Protein AF-A0A7W2IN19-F1 (afdb_monomer)

Mean predicted aligned error: 13.25 Å

Sequence (301 aa):
MKHAFALTSLALALSACTSAPKLTLQEQEAQRVSTLKVYADNRVGMKTVRDWLWTWEPNTILAIEVNSRAYNVKDVESINREQKELIVVSLANGEQLKTHPGRFHWLSCDTSKVCSSSGDILTSNYKVSFHGSPRAIEKVKLQNPDTIKLGNSNITDNPRTAIVDGSIPVFYNVGDRVDVLKDAELTKLNERITTVLKDWDAKAPERAARQEREFAEFKAAAQRQLDHLRNASTGTQAYCERALQENLPSGVSLDCPNYGRFSIDDFKNAGWNVAAINTTPIVDGIGRPFTMYRVSFQKVR

Solvent-accessible surface area (backbone atoms only — not comparable to full-atom values): 16824 Å² total; per-residue (Å²): 135,92,81,90,83,79,90,78,85,84,92,81,88,86,85,74,88,66,76,75,77,80,70,50,73,67,54,35,49,52,42,22,52,70,53,41,64,78,57,93,62,34,51,41,29,34,37,40,84,60,36,37,36,31,42,78,49,46,64,41,34,52,27,36,32,53,82,58,34,27,36,32,45,83,53,34,38,33,41,36,44,52,92,84,61,34,35,39,36,35,30,66,89,72,51,74,48,78,43,45,63,96,47,49,39,33,32,38,21,39,79,88,60,53,65,83,31,62,42,55,77,63,41,61,58,24,45,74,40,46,76,48,53,62,34,49,44,50,50,67,41,78,75,40,54,80,70,32,53,63,77,93,52,90,57,66,39,62,51,56,42,38,63,71,71,54,45,76,66,74,40,87,69,60,57,60,42,38,38,41,46,53,72,73,54,36,51,52,50,54,52,50,52,51,49,54,53,49,57,50,61,72,42,47,62,61,51,52,55,47,52,52,47,55,51,50,51,49,51,51,51,52,49,51,38,51,49,54,57,41,68,49,55,68,70,44,72,49,58,28,36,45,76,34,82,63,83,87,56,54,82,49,67,24,50,19,91,91,58,44,76,45,23,56,51,56,42,43,76,36,32,29,42,82,72,46,81,47,77,44,83,45,66,51,102,83,71,50,73,32,37,36,39,38,38,30,34,32,27,73,82

Foldseek 3Di:
DDDDDDDDDDPDDPDPPPDPPDDDPVRLLVQQQVAEDQDQALWWWKDFPWKIKIFDDRFKFWWKFAQSHIYGCLQWFKWFQPPVFKIWTQGPVRDIGIDGPVRMWIFIAGNSSHTPFIDDCLAQCVCVRHVLRMAMDTPVCLVPVQPDDQPPDPHSDQVCCRGPVPGGPHNPGGPRMMGIDDPVVVVVVVVSVVVSNVVVVVCPVVVVVVVVVVVVVVVVVLVVLLVVLLPDDAFDKWKWKDKAADDQDQQAWTQTPVRGTDGVVSNVVSQKDFPDWDWDWDADPVGHIIIMIMTMIGHHD

pLDDT: mean 81.86, std 15.53, range [34.12, 97.0]

Organism: NCBI:txid2758570

Structure (mmCIF, N/CA/C/O backbone):
data_AF-A0A7W2IN19-F1
#
_entry.id   AF-A0A7W2IN19-F1
#
loop_
_atom_site.group_PDB
_atom_site.id
_atom_site.type_symbol
_atom_site.label_atom_id
_atom_site.label_alt_id
_atom_site.label_comp_id
_atom_site.label_asym_id
_atom_site.label_entity_id
_atom_site.label_seq_id
_atom_site.pdbx_PDB_ins_code
_atom_site.Cartn_x
_atom_site.Cartn_y
_atom_site.Cartn_z
_atom_site.occupancy
_atom_site.B_iso_or_equiv
_atom_site.auth_seq_id
_atom_site.auth_comp_id
_atom_site.auth_asym_id
_atom_site.auth_atom_id
_atom_site.pdbx_PDB_model_num
ATOM 1 N N . MET A 1 1 ? -13.960 -12.660 89.046 1.00 37.03 1 MET A N 1
ATOM 2 C CA . MET A 1 1 ? -13.435 -13.993 88.667 1.00 37.03 1 MET A CA 1
ATOM 3 C C . MET A 1 1 ? -14.358 -14.509 87.567 1.00 37.03 1 MET A C 1
ATOM 5 O O . MET A 1 1 ? -15.534 -14.655 87.840 1.00 37.03 1 MET A O 1
ATOM 9 N N . LYS A 1 2 ? -14.029 -14.330 86.279 1.00 40.66 2 LYS A N 1
ATOM 10 C CA . LYS A 1 2 ? -13.230 -15.224 85.409 1.00 40.66 2 LYS A CA 1
ATOM 11 C C . LYS A 1 2 ? -13.717 -16.681 85.439 1.00 40.66 2 LYS A C 1
ATOM 13 O O . LYS A 1 2 ? -13.427 -17.334 86.424 1.00 40.66 2 LYS A O 1
ATOM 18 N N . HIS A 1 3 ? -14.379 -17.118 84.358 1.00 34.12 3 HIS A N 1
ATOM 19 C CA . HIS A 1 3 ? -14.220 -18.372 83.579 1.00 34.12 3 HIS A CA 1
ATOM 20 C C . HIS A 1 3 ? -15.151 -18.229 82.349 1.00 34.12 3 HIS A C 1
ATOM 22 O O . HIS A 1 3 ? -16.353 -18.086 82.514 1.00 34.12 3 HIS A O 1
ATOM 28 N N . ALA A 1 4 ? -14.664 -17.890 81.150 1.00 43.19 4 ALA A N 1
ATOM 29 C CA . ALA A 1 4 ? -14.007 -18.753 80.160 1.00 43.19 4 ALA A CA 1
ATOM 30 C C . ALA A 1 4 ? -14.884 -19.944 79.727 1.00 43.19 4 ALA A C 1
ATOM 32 O O . ALA A 1 4 ? -14.913 -20.954 80.418 1.00 43.19 4 ALA A O 1
ATOM 33 N N . PHE A 1 5 ? -15.531 -19.838 78.559 1.00 40.34 5 PHE A N 1
ATOM 34 C CA . PHE A 1 5 ? -15.960 -21.001 77.780 1.00 40.34 5 PHE A CA 1
ATOM 35 C C . PHE A 1 5 ? -15.690 -20.790 76.282 1.00 40.34 5 PHE A C 1
ATOM 37 O O . PHE A 1 5 ? -16.202 -19.869 75.654 1.00 40.34 5 PHE A O 1
ATOM 44 N N . ALA A 1 6 ? -14.777 -21.641 75.815 1.00 38.22 6 ALA A N 1
ATOM 45 C CA . ALA A 1 6 ? -14.472 -22.153 74.484 1.00 38.22 6 ALA A CA 1
ATOM 46 C C . ALA A 1 6 ? -15.008 -21.446 73.222 1.00 38.22 6 ALA A C 1
ATOM 48 O O . ALA A 1 6 ? -16.199 -21.449 72.923 1.00 38.22 6 ALA A O 1
ATOM 49 N N . LEU A 1 7 ? -14.045 -21.026 72.389 1.00 44.72 7 LEU A N 1
ATOM 50 C CA . LEU A 1 7 ? -14.140 -21.053 70.929 1.00 44.72 7 LEU A CA 1
ATOM 51 C C . LEU A 1 7 ? -14.523 -22.460 70.441 1.00 44.72 7 LEU A C 1
ATOM 53 O O . LEU A 1 7 ? -13.904 -23.448 70.842 1.00 44.72 7 LEU A O 1
ATOM 57 N N . THR A 1 8 ? -15.422 -22.545 69.462 1.00 45.69 8 THR A N 1
ATOM 58 C CA . THR A 1 8 ? -15.391 -23.631 68.471 1.00 45.69 8 THR A CA 1
ATOM 59 C C . THR A 1 8 ? -15.891 -23.116 67.122 1.00 45.69 8 THR A C 1
ATOM 61 O O . THR A 1 8 ? -17.077 -22.929 66.894 1.00 45.69 8 THR A O 1
ATOM 64 N N . SER A 1 9 ? -14.916 -22.811 66.268 1.00 47.00 9 SER A N 1
ATOM 65 C CA . SER A 1 9 ? -14.868 -23.096 64.833 1.00 47.00 9 SER A CA 1
ATOM 66 C C . SER A 1 9 ? -16.174 -23.062 64.027 1.00 47.00 9 SER A C 1
ATOM 68 O O . SER A 1 9 ? -16.885 -24.059 63.957 1.00 47.00 9 SER A O 1
ATOM 70 N N . LEU A 1 10 ? -16.361 -22.007 63.228 1.00 41.25 10 LEU A N 1
ATOM 71 C CA . LEU A 1 10 ? -16.924 -22.174 61.885 1.00 41.25 10 LEU A CA 1
ATOM 72 C C . LEU A 1 10 ? -15.970 -21.545 60.865 1.00 41.25 10 LEU A C 1
ATOM 74 O O . LEU A 1 10 ? -16.066 -20.381 60.484 1.00 41.25 10 LEU A O 1
ATOM 78 N N . ALA A 1 11 ? -14.985 -22.349 60.473 1.00 48.75 11 ALA A N 1
ATOM 79 C CA . ALA A 1 11 ? -14.168 -22.117 59.299 1.00 48.75 11 ALA A CA 1
ATOM 80 C C . ALA A 1 11 ? -15.021 -22.394 58.050 1.00 48.75 11 ALA A C 1
ATOM 82 O O . ALA A 1 11 ? -15.163 -23.538 57.635 1.00 48.75 11 ALA A O 1
ATOM 83 N N . LEU A 1 12 ? -15.603 -21.348 57.463 1.00 45.47 12 LEU A N 1
ATOM 84 C CA . LEU A 1 12 ? -16.201 -21.376 56.124 1.00 45.47 12 LEU A CA 1
ATOM 85 C C . LEU A 1 12 ? -16.007 -20.006 55.458 1.00 45.47 12 LEU A C 1
ATOM 87 O O . LEU A 1 12 ? -16.932 -19.216 55.320 1.00 45.47 12 LEU A O 1
ATOM 91 N N . ALA A 1 13 ? -14.768 -19.699 55.074 1.00 45.47 13 ALA A N 1
ATOM 92 C CA . ALA A 1 13 ? -14.477 -18.548 54.214 1.00 45.47 13 ALA A CA 1
ATOM 93 C C . ALA A 1 13 ? -13.260 -18.773 53.296 1.00 45.47 13 ALA A C 1
ATOM 95 O O . ALA A 1 13 ? -12.584 -17.825 52.914 1.00 45.47 13 ALA A O 1
ATOM 96 N N . LEU A 1 14 ? -12.954 -20.027 52.939 1.00 42.97 14 LEU A N 1
ATOM 97 C CA . LEU A 1 14 ? -11.908 -20.352 51.961 1.00 42.97 14 LEU A CA 1
ATOM 98 C C . LEU A 1 14 ? -12.383 -21.451 51.003 1.00 42.97 14 LEU A C 1
ATOM 100 O O . LEU A 1 14 ? -11.998 -22.608 51.124 1.00 42.97 14 LEU A O 1
ATOM 104 N N . SER A 1 15 ? -13.256 -21.100 50.060 1.00 43.56 15 SER A N 1
ATOM 105 C CA . SER A 1 15 ? -13.431 -21.837 48.793 1.00 43.56 15 SER A CA 1
ATOM 106 C C . SER A 1 15 ? -14.375 -21.085 47.853 1.00 43.56 15 SER A C 1
ATOM 108 O O . SER A 1 15 ? -15.478 -21.520 47.555 1.00 43.56 15 SER A O 1
ATOM 110 N N . ALA A 1 16 ? -13.930 -19.931 47.360 1.00 40.69 16 ALA A N 1
ATOM 111 C CA . ALA A 1 16 ? -14.532 -19.320 46.176 1.00 40.69 16 ALA A CA 1
ATOM 112 C C . ALA A 1 16 ? -13.479 -18.585 45.331 1.00 40.69 16 ALA A C 1
ATOM 114 O O . ALA A 1 16 ? -13.707 -17.490 44.835 1.00 40.69 16 ALA A O 1
ATOM 115 N N . CYS A 1 17 ? -12.331 -19.231 45.102 1.00 45.28 17 CYS A N 1
ATOM 116 C CA . CYS A 1 17 ? -11.614 -19.082 43.830 1.00 45.28 17 CYS A CA 1
ATOM 117 C C . CYS A 1 17 ? -12.299 -19.976 42.783 1.00 45.28 17 CYS A C 1
ATOM 119 O O . CYS A 1 17 ? -11.664 -20.811 42.146 1.00 45.28 17 CYS A O 1
ATOM 121 N N . THR A 1 18 ? -13.623 -19.886 42.659 1.00 43.38 18 THR A N 1
ATOM 122 C CA . THR A 1 18 ? -14.337 -20.497 41.543 1.00 43.38 18 THR A CA 1
ATOM 123 C C . THR A 1 18 ? -14.122 -19.577 40.359 1.00 43.38 18 THR A C 1
ATOM 125 O O . THR A 1 18 ? -14.654 -18.467 40.324 1.00 43.38 18 THR A O 1
ATOM 128 N N . SER A 1 19 ? -13.292 -20.022 39.420 1.00 51.31 19 SER A N 1
ATOM 129 C CA . SER A 1 19 ? -13.223 -19.493 38.063 1.00 51.31 19 SER A CA 1
ATOM 130 C C . SER A 1 19 ? -14.645 -19.182 37.602 1.00 51.31 19 SER A C 1
ATOM 132 O O . SER A 1 19 ? -15.485 -20.082 37.574 1.00 51.31 19 SER A O 1
ATOM 134 N N . ALA A 1 20 ? -14.929 -17.907 37.323 1.00 57.94 20 ALA A N 1
ATOM 135 C CA . ALA A 1 20 ? -16.251 -17.483 36.882 1.00 57.94 20 ALA A CA 1
ATOM 136 C C . ALA A 1 20 ? -16.741 -18.407 35.748 1.00 57.94 20 ALA A C 1
ATOM 138 O O . ALA A 1 20 ? -15.938 -18.748 34.868 1.00 57.94 20 ALA A O 1
ATOM 139 N N . PRO A 1 21 ? -18.011 -18.855 35.772 1.00 63.50 21 PRO A N 1
ATOM 140 C CA . PRO A 1 21 ? -18.534 -19.747 34.748 1.00 63.50 21 PRO A CA 1
ATOM 141 C C . PRO A 1 21 ? -18.330 -19.121 33.366 1.00 63.50 21 PRO A C 1
ATOM 143 O O . PRO A 1 21 ? -18.551 -17.925 33.166 1.00 63.50 21 PRO A O 1
ATOM 146 N N . LYS A 1 22 ? -17.850 -19.929 32.415 1.00 74.44 22 LYS A N 1
ATOM 147 C CA . LYS A 1 22 ? -17.649 -19.496 31.031 1.00 74.44 22 LYS A CA 1
ATOM 148 C C . LYS A 1 22 ? -19.014 -19.092 30.468 1.00 74.44 22 LYS A C 1
ATOM 150 O O . LYS A 1 22 ? -19.896 -19.940 30.382 1.00 74.44 22 LYS A O 1
ATOM 155 N N . LEU A 1 23 ? -19.163 -17.816 30.111 1.00 77.44 23 LEU A N 1
ATOM 156 C CA . LEU A 1 23 ? -20.394 -17.266 29.537 1.00 77.44 23 LEU A CA 1
ATOM 157 C C . LEU A 1 23 ? -20.861 -18.115 28.352 1.00 77.44 23 LEU A C 1
ATOM 159 O O . LEU A 1 23 ? -20.040 -18.551 27.535 1.00 77.44 23 LEU A O 1
ATOM 163 N N . THR A 1 24 ? -22.169 -18.320 28.243 1.00 85.25 24 THR A N 1
ATOM 164 C CA . THR A 1 24 ? -22.790 -18.925 27.060 1.00 85.25 24 THR A CA 1
ATOM 165 C C . THR A 1 24 ? -22.573 -18.041 25.828 1.00 85.25 24 THR A C 1
ATOM 167 O O . THR A 1 24 ? -22.300 -16.848 25.947 1.00 85.25 24 THR A O 1
ATOM 170 N N . LEU A 1 25 ? -22.711 -18.599 24.620 1.00 83.00 25 LEU A N 1
ATOM 171 C CA . LEU A 1 25 ? -22.576 -17.816 23.380 1.00 83.00 25 LEU A CA 1
ATOM 172 C C . LEU A 1 25 ? -23.565 -16.641 23.327 1.00 83.00 25 LEU A C 1
ATOM 174 O O . LEU A 1 25 ? -23.215 -15.562 22.863 1.00 83.00 25 LEU A O 1
ATOM 178 N N . GLN A 1 26 ? -24.777 -16.835 23.850 1.00 83.88 26 GLN A N 1
ATOM 179 C CA . GLN A 1 26 ? -25.801 -15.795 23.886 1.00 83.88 26 GLN A CA 1
ATOM 180 C C . GLN A 1 26 ? -25.453 -14.679 24.879 1.00 83.88 26 GLN A C 1
ATOM 182 O O . GLN A 1 26 ? -25.658 -13.508 24.575 1.00 83.88 26 GLN A O 1
ATOM 187 N N . GLU A 1 27 ? -24.885 -15.016 26.040 1.00 86.31 27 GLU A N 1
ATOM 188 C CA . GLU A 1 27 ? -24.411 -14.022 27.009 1.00 86.31 27 GLU A CA 1
ATOM 189 C C . GLU A 1 27 ? -23.171 -13.274 26.509 1.00 86.31 27 GLU A C 1
ATOM 191 O O . GLU A 1 27 ? -23.059 -12.073 26.741 1.00 86.31 27 GLU A O 1
ATOM 196 N N . GLN A 1 28 ? -22.262 -13.950 25.798 1.00 82.06 28 GLN A N 1
ATOM 197 C CA . GLN A 1 28 ? -21.114 -13.306 25.151 1.00 82.06 28 GLN A CA 1
ATOM 198 C C . GLN A 1 28 ? -21.577 -12.303 24.093 1.00 82.06 28 GLN A C 1
ATOM 200 O O . GLN A 1 28 ? -21.103 -11.171 24.078 1.00 82.06 28 GLN A O 1
ATOM 205 N N . GLU A 1 29 ? -22.544 -12.682 23.254 1.00 82.88 29 GLU A N 1
ATOM 206 C CA . GLU A 1 29 ? -23.099 -11.785 22.240 1.00 82.88 29 GLU A CA 1
ATOM 207 C C . GLU A 1 29 ? -23.861 -10.613 22.874 1.00 82.88 29 GLU A C 1
ATOM 209 O O . GLU A 1 29 ? -23.649 -9.458 22.508 1.00 82.88 29 GLU A O 1
ATOM 214 N N . ALA A 1 30 ? -24.683 -10.869 23.896 1.00 85.19 30 ALA A N 1
ATOM 215 C CA . ALA A 1 30 ? -25.362 -9.809 24.638 1.00 85.19 30 ALA A CA 1
ATOM 216 C C . ALA A 1 30 ? -24.357 -8.841 25.287 1.00 85.19 30 ALA A C 1
ATOM 218 O O . ALA A 1 30 ? -24.530 -7.621 25.224 1.00 85.19 30 ALA A O 1
ATOM 219 N N . GLN A 1 31 ? -23.273 -9.369 25.862 1.00 85.94 31 GLN A N 1
ATOM 220 C CA . GLN A 1 31 ? -22.205 -8.562 26.440 1.00 85.94 31 GLN A CA 1
ATOM 221 C C . GLN A 1 31 ? -21.493 -7.726 25.372 1.00 85.94 31 GLN A C 1
ATOM 223 O O . GLN A 1 31 ? -21.321 -6.523 25.570 1.00 85.94 31 GLN A O 1
ATOM 228 N N . ARG A 1 32 ? -21.161 -8.318 24.223 1.00 85.12 32 ARG A N 1
ATOM 229 C CA . ARG A 1 32 ? -20.560 -7.637 23.071 1.00 85.12 32 ARG A CA 1
ATOM 230 C C . ARG A 1 32 ? -21.406 -6.455 22.597 1.00 85.12 32 ARG A C 1
ATOM 232 O O . ARG A 1 32 ? -20.910 -5.331 22.507 1.00 85.12 32 ARG A O 1
ATOM 239 N N . VAL A 1 33 ? -22.694 -6.692 22.354 1.00 86.56 33 VAL A N 1
ATOM 240 C CA . VAL A 1 33 ? -23.649 -5.669 21.904 1.00 86.56 33 VAL A CA 1
ATOM 241 C C . VAL A 1 33 ? -23.814 -4.567 22.957 1.00 86.56 33 VAL A C 1
ATOM 243 O O . VAL A 1 33 ? -23.948 -3.388 22.613 1.00 86.56 33 VAL A O 1
ATOM 246 N N . SER A 1 34 ? -23.772 -4.916 24.246 1.00 89.50 34 SER A N 1
ATOM 247 C CA . SER A 1 34 ? -23.943 -3.948 25.336 1.00 89.50 34 SER A CA 1
ATOM 248 C C . SER A 1 34 ? -22.785 -2.950 25.456 1.00 89.50 34 SER A C 1
ATOM 250 O O . SER A 1 34 ? -23.022 -1.783 25.763 1.00 89.50 34 SER A O 1
ATOM 252 N N . THR A 1 35 ? -21.547 -3.373 25.176 1.00 91.38 35 THR A N 1
ATOM 253 C CA . THR A 1 35 ? -20.348 -2.537 25.352 1.00 91.38 35 THR A CA 1
ATOM 254 C C . THR A 1 35 ? -19.974 -1.749 24.100 1.00 91.38 35 THR A C 1
ATOM 256 O O . THR A 1 35 ? -19.349 -0.693 24.205 1.00 91.38 35 THR A O 1
ATOM 259 N N . LEU A 1 36 ? -20.373 -2.224 22.916 1.00 96.12 36 LEU A N 1
ATOM 260 C CA . LEU A 1 36 ? -20.050 -1.563 21.658 1.00 96.12 36 LEU A CA 1
ATOM 261 C C . LEU A 1 36 ? -20.839 -0.256 21.506 1.00 96.12 36 LEU A C 1
ATOM 263 O O . LEU A 1 36 ? -22.064 -0.263 21.354 1.00 96.12 36 LEU A O 1
ATOM 267 N N . LYS A 1 37 ? -20.138 0.880 21.528 1.00 96.50 37 LYS A N 1
ATOM 268 C CA . LYS A 1 37 ? -20.723 2.198 21.256 1.00 96.50 37 LYS A CA 1
ATOM 269 C C . LYS A 1 37 ? -20.787 2.475 19.756 1.00 96.50 37 LYS A C 1
ATOM 271 O O . LYS A 1 37 ? -19.887 2.104 19.003 1.00 96.50 37 LYS A O 1
ATOM 276 N N . VAL A 1 38 ? -21.841 3.173 19.345 1.00 96.25 38 VAL A N 1
ATOM 277 C CA . VAL A 1 38 ? -22.047 3.636 17.968 1.00 96.25 38 VAL A CA 1
ATOM 278 C C . VAL A 1 38 ? -21.958 5.155 17.969 1.00 96.25 38 VAL A C 1
ATOM 280 O O . VAL A 1 38 ? -22.653 5.809 18.746 1.00 96.25 38 VAL A O 1
ATOM 283 N N . TYR A 1 39 ? -21.109 5.709 17.110 1.00 95.25 39 TYR A N 1
ATOM 284 C CA . TYR A 1 39 ? -20.981 7.152 16.928 1.00 95.25 39 TYR A CA 1
ATOM 285 C C . TYR A 1 39 ? -21.665 7.596 15.636 1.00 95.25 39 TYR A C 1
ATOM 287 O O . TYR A 1 39 ? -21.878 6.792 14.729 1.00 95.25 39 TYR A O 1
ATOM 295 N N . ALA A 1 40 ? -21.977 8.891 15.543 1.00 93.12 40 ALA A N 1
ATOM 296 C CA . ALA A 1 40 ? -22.458 9.499 14.301 1.00 93.12 40 ALA A CA 1
ATOM 297 C C . ALA A 1 40 ? -21.406 9.422 13.179 1.00 93.12 40 ALA A C 1
ATOM 299 O O . ALA A 1 40 ? -21.756 9.291 12.010 1.00 93.12 40 ALA A O 1
ATOM 300 N N . ASP A 1 41 ? -20.124 9.468 13.551 1.00 91.81 41 ASP A N 1
ATOM 301 C CA . ASP A 1 41 ? -18.994 9.205 12.667 1.00 91.81 41 ASP A CA 1
ATOM 302 C C . ASP A 1 41 ? -18.071 8.156 13.301 1.00 91.81 41 ASP A C 1
ATOM 304 O O . ASP A 1 41 ? -17.336 8.448 14.252 1.00 91.81 41 ASP A O 1
ATOM 308 N N . ASN A 1 42 ? -18.125 6.928 12.775 1.00 92.81 42 ASN A N 1
ATOM 309 C CA . ASN A 1 42 ? -17.271 5.817 13.208 1.00 92.81 42 ASN A CA 1
ATOM 310 C C . ASN A 1 42 ? -15.918 5.783 12.486 1.00 92.81 42 ASN A C 1
ATOM 312 O O . ASN A 1 42 ? -15.153 4.831 12.654 1.00 92.81 42 ASN A O 1
ATOM 316 N N . ARG A 1 43 ? -15.585 6.823 11.710 1.00 92.44 43 ARG A N 1
ATOM 317 C CA . ARG A 1 43 ? -14.237 6.966 11.170 1.00 92.44 43 ARG A CA 1
ATOM 318 C C . ARG A 1 43 ? -13.228 7.031 12.302 1.00 92.44 43 ARG A C 1
ATOM 320 O O . ARG A 1 43 ? -13.382 7.771 13.276 1.00 92.44 43 ARG A O 1
ATOM 327 N N . VAL A 1 44 ? -12.171 6.256 12.132 1.00 92.50 44 VAL A N 1
ATOM 328 C CA . VAL A 1 44 ? -11.056 6.170 13.059 1.00 92.50 44 VAL A CA 1
ATOM 329 C C . VAL A 1 44 ? -9.763 6.218 12.271 1.00 92.50 44 VAL A C 1
ATOM 331 O O . VAL A 1 44 ? -9.657 5.631 11.197 1.00 92.50 44 VAL A O 1
ATOM 334 N N . GLY A 1 45 ? -8.776 6.926 12.807 1.00 92.06 45 GLY A N 1
ATOM 335 C CA . GLY A 1 45 ? -7.402 6.850 12.342 1.00 92.06 45 GLY A CA 1
ATOM 336 C C . GLY A 1 45 ? -6.531 6.210 13.403 1.00 92.06 45 GLY A C 1
ATOM 337 O O . GLY A 1 45 ? -6.796 6.323 14.595 1.00 92.06 45 GLY A O 1
ATOM 338 N N . MET A 1 46 ? -5.472 5.554 12.969 1.00 91.38 46 MET A N 1
ATOM 339 C CA . MET A 1 46 ? -4.487 4.916 13.823 1.00 91.38 46 MET A CA 1
ATOM 340 C C . MET A 1 46 ? -3.099 5.147 13.238 1.00 91.38 46 MET A C 1
ATOM 342 O O . MET A 1 46 ? -2.924 5.298 12.025 1.00 91.38 46 MET A O 1
ATOM 346 N N . LYS A 1 47 ? -2.089 5.147 14.098 1.00 89.38 47 LYS A N 1
ATOM 347 C CA . LYS A 1 47 ? -0.686 5.180 13.695 1.00 89.38 47 LYS A CA 1
ATOM 348 C C . LYS A 1 47 ? 0.091 4.095 14.420 1.00 89.38 47 LYS A C 1
ATOM 350 O O . LYS A 1 47 ? -0.138 3.807 15.588 1.00 89.38 47 LYS A O 1
ATOM 355 N N . THR A 1 48 ? 1.044 3.520 13.713 1.00 86.25 48 THR A N 1
ATOM 356 C CA . THR A 1 48 ? 2.051 2.603 14.253 1.00 86.25 48 THR A CA 1
ATOM 357 C C . THR A 1 48 ? 3.396 3.317 14.210 1.00 86.25 48 THR A C 1
ATOM 359 O O . THR A 1 48 ? 3.452 4.501 13.877 1.00 86.25 48 THR A O 1
ATOM 362 N N . VAL A 1 49 ? 4.515 2.654 14.503 1.00 82.56 49 VAL A N 1
ATOM 363 C CA . VAL A 1 49 ? 5.841 3.264 14.287 1.00 82.56 49 VAL A CA 1
ATOM 364 C C . VAL A 1 49 ? 6.069 3.597 12.808 1.00 82.56 49 VAL A C 1
ATOM 366 O O . VAL A 1 49 ? 6.534 4.699 12.516 1.00 82.56 49 VAL A O 1
ATOM 369 N N . ARG A 1 50 ? 5.683 2.702 11.889 1.00 78.44 50 ARG A N 1
ATOM 370 C CA . ARG A 1 50 ? 5.958 2.812 10.445 1.00 78.44 50 ARG A CA 1
ATOM 371 C C . ARG A 1 50 ? 4.776 3.333 9.632 1.00 78.44 50 ARG A C 1
ATOM 373 O O . ARG A 1 50 ? 4.997 4.023 8.645 1.00 78.44 50 ARG A O 1
ATOM 380 N N . ASP A 1 51 ? 3.549 3.049 10.048 1.00 80.75 51 ASP A N 1
ATOM 381 C CA . ASP A 1 51 ? 2.373 3.112 9.177 1.00 80.75 51 ASP A CA 1
ATOM 382 C C . ASP A 1 51 ? 1.274 4.012 9.762 1.00 80.75 51 ASP A C 1
ATOM 384 O O . ASP A 1 51 ? 1.202 4.224 10.975 1.00 80.75 51 ASP A O 1
ATOM 388 N N . TRP A 1 52 ? 0.416 4.536 8.891 1.00 85.81 52 TRP A N 1
ATOM 389 C CA . TRP A 1 52 ? -0.885 5.108 9.237 1.00 85.81 52 TRP A CA 1
ATOM 390 C C . TRP A 1 52 ? -1.985 4.193 8.710 1.00 85.81 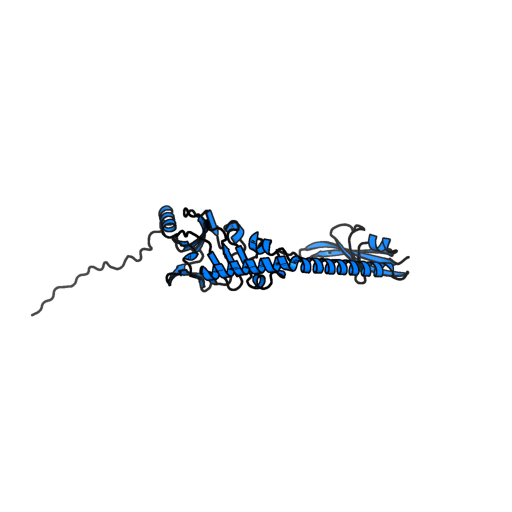52 TRP A C 1
ATOM 392 O O . TRP A 1 52 ? -1.854 3.643 7.616 1.00 85.81 52 TRP A O 1
ATOM 402 N N . LEU A 1 53 ? -3.070 4.063 9.469 1.00 85.38 53 LEU A N 1
ATOM 403 C CA . LEU A 1 53 ? -4.275 3.334 9.091 1.00 85.38 53 LEU A CA 1
ATOM 404 C C . LEU A 1 53 ? -5.497 4.207 9.347 1.00 85.38 53 LEU A C 1
ATOM 406 O O . LEU A 1 53 ? -5.494 4.997 10.286 1.00 85.38 53 LEU A O 1
ATOM 410 N N . TRP A 1 54 ? -6.545 4.073 8.547 1.00 88.81 54 TRP A N 1
ATOM 411 C CA . TRP A 1 54 ? -7.807 4.757 8.818 1.00 88.81 54 TRP A CA 1
ATOM 412 C C . TRP A 1 54 ? -8.986 4.049 8.164 1.00 88.81 54 TRP A C 1
ATOM 414 O O . TRP A 1 54 ? -8.825 3.346 7.168 1.00 88.81 54 TRP A O 1
ATOM 424 N N . THR A 1 55 ? -10.179 4.249 8.709 1.00 88.12 55 THR A N 1
ATOM 425 C CA . THR A 1 55 ? -11.438 3.901 8.047 1.00 88.12 55 THR A CA 1
ATOM 426 C C . THR A 1 55 ? -12.018 5.138 7.366 1.00 88.12 55 THR A C 1
ATOM 428 O O . THR A 1 55 ? -11.775 6.274 7.778 1.00 88.12 55 THR A O 1
ATOM 431 N N . TRP A 1 56 ? -12.767 4.934 6.285 1.00 82.94 56 TRP A N 1
ATOM 432 C CA . TRP A 1 56 ? -13.369 6.023 5.504 1.00 82.94 56 TRP A CA 1
ATOM 433 C C . TRP A 1 56 ? -14.907 5.980 5.515 1.00 82.94 56 TRP A C 1
ATOM 435 O O . TRP A 1 56 ? -15.564 6.996 5.268 1.00 82.94 56 TRP A O 1
ATOM 445 N N . GLU A 1 57 ? -15.485 4.830 5.858 1.00 86.69 57 GLU A N 1
ATOM 446 C CA . GLU A 1 57 ? -16.926 4.595 5.926 1.00 86.69 57 GLU A CA 1
ATOM 447 C C . GLU A 1 57 ? -17.467 5.002 7.307 1.00 86.69 57 GLU A C 1
ATOM 449 O O . GLU A 1 57 ? -17.061 4.415 8.308 1.00 86.69 57 GLU A O 1
ATOM 454 N N . PRO A 1 58 ? -18.395 5.971 7.405 1.00 88.06 58 PRO A N 1
ATOM 455 C CA . PRO A 1 58 ? -18.947 6.389 8.700 1.00 88.06 58 PRO A CA 1
ATOM 456 C C . PRO A 1 58 ? -19.892 5.345 9.325 1.00 88.06 58 PRO A C 1
ATOM 458 O O . PRO A 1 58 ? -20.098 5.348 10.540 1.00 88.06 58 PRO A O 1
ATOM 461 N N . ASN A 1 59 ? -20.444 4.444 8.504 1.00 90.75 59 ASN A N 1
ATOM 462 C CA . ASN A 1 59 ? -21.417 3.421 8.909 1.00 90.75 59 ASN A CA 1
ATOM 463 C C . ASN A 1 59 ? -20.774 2.081 9.303 1.00 90.75 59 ASN A C 1
ATOM 465 O O . ASN A 1 59 ? -21.484 1.163 9.707 1.00 90.75 59 ASN A O 1
ATOM 469 N N . THR A 1 60 ? -19.451 1.974 9.188 1.00 91.56 60 THR A N 1
ATOM 470 C CA . THR A 1 60 ? -18.696 0.779 9.565 1.00 91.56 60 THR A CA 1
ATOM 471 C C . THR A 1 60 ? -17.947 1.072 10.856 1.00 91.56 60 THR A C 1
ATOM 473 O O . THR A 1 60 ? -17.162 2.015 10.945 1.00 91.56 60 THR A O 1
ATOM 476 N N . ILE A 1 61 ? -18.195 0.261 11.876 1.00 94.94 61 ILE A N 1
ATOM 477 C CA . ILE A 1 61 ? -17.519 0.313 13.162 1.00 94.94 61 ILE A CA 1
ATOM 478 C C . ILE A 1 61 ? -16.308 -0.607 13.103 1.00 94.94 61 ILE A C 1
ATOM 480 O O . ILE A 1 61 ? -16.445 -1.830 13.048 1.00 94.94 61 ILE A O 1
ATOM 484 N N . LEU A 1 62 ? -15.115 -0.023 13.183 1.00 94.50 62 LEU A N 1
ATOM 485 C CA . LEU A 1 62 ? -13.943 -0.794 13.567 1.00 94.50 62 LEU A CA 1
ATOM 486 C C . LEU A 1 62 ? -13.958 -0.956 15.088 1.00 94.50 62 LEU A C 1
ATOM 488 O O . LEU A 1 62 ? -13.982 0.031 15.829 1.00 94.50 62 LEU A O 1
ATOM 492 N N . ALA A 1 63 ? -13.952 -2.201 15.546 1.00 95.56 63 ALA A N 1
ATOM 493 C CA . ALA A 1 63 ? -14.004 -2.556 16.954 1.00 95.56 63 ALA A CA 1
ATOM 494 C C . ALA A 1 63 ? -12.854 -3.491 17.339 1.00 95.56 63 ALA A C 1
ATOM 496 O O . ALA A 1 63 ? -12.232 -4.137 16.494 1.00 95.56 63 ALA A O 1
ATOM 497 N N . ILE A 1 64 ? -12.597 -3.575 18.639 1.00 95.12 64 ILE A N 1
ATOM 498 C CA . ILE A 1 64 ? -11.774 -4.622 19.240 1.00 95.12 64 ILE A CA 1
ATOM 499 C C . ILE A 1 64 ? -12.611 -5.420 20.228 1.00 95.12 64 ILE A C 1
ATOM 501 O O . ILE A 1 64 ? -13.419 -4.862 20.966 1.00 95.12 64 ILE A O 1
ATOM 505 N N . GLU A 1 65 ? -12.399 -6.724 20.264 1.00 94.12 65 GLU A N 1
ATOM 506 C CA . GLU A 1 65 ? -12.941 -7.611 21.276 1.00 94.12 65 GLU A CA 1
ATOM 507 C C . GLU A 1 65 ? -11.844 -7.982 22.263 1.00 94.12 65 GLU A C 1
ATOM 509 O O . GLU A 1 65 ? -10.790 -8.482 21.873 1.00 94.12 65 GLU A O 1
ATOM 514 N N . VAL A 1 66 ? -12.099 -7.742 23.546 1.00 93.12 66 VAL A N 1
ATOM 515 C CA . VAL A 1 66 ? -11.204 -8.084 24.649 1.00 93.12 66 VAL A CA 1
ATOM 516 C C . VAL A 1 66 ? -12.012 -8.857 25.677 1.00 93.12 66 VAL A C 1
ATOM 518 O O . VAL A 1 66 ? -12.942 -8.317 26.272 1.00 93.12 66 VAL A O 1
ATOM 521 N N . ASN A 1 67 ? -11.666 -10.127 25.904 1.00 87.56 67 ASN A N 1
ATOM 522 C CA . ASN A 1 67 ? -12.357 -10.978 26.883 1.00 87.56 67 ASN A CA 1
ATOM 523 C C . ASN A 1 67 ? -13.895 -11.022 26.678 1.00 87.56 67 ASN A C 1
ATOM 525 O O . ASN A 1 67 ? -14.650 -10.958 27.646 1.00 87.56 67 ASN A O 1
ATOM 529 N N . SER A 1 68 ? -14.354 -11.154 25.427 1.00 86.81 68 SER A N 1
ATOM 530 C CA . SER A 1 68 ? -15.781 -11.174 25.016 1.00 86.81 68 SER A CA 1
ATOM 531 C C . SER A 1 68 ? -16.540 -9.844 25.168 1.00 86.81 68 SER A C 1
ATOM 533 O O . SER A 1 68 ? -17.766 -9.813 25.099 1.00 86.81 68 SER A O 1
ATOM 535 N N . ARG A 1 69 ? -15.835 -8.728 25.379 1.00 92.25 69 ARG A N 1
ATOM 536 C CA . ARG A 1 69 ? -16.405 -7.373 25.343 1.00 92.25 69 ARG A CA 1
ATOM 537 C C . ARG A 1 69 ? -15.913 -6.660 24.096 1.00 92.25 69 ARG A C 1
ATOM 539 O O . ARG A 1 69 ? -14.706 -6.630 23.868 1.00 92.25 69 ARG A O 1
ATOM 546 N N . ALA A 1 70 ? -16.822 -6.077 23.320 1.00 95.12 70 ALA A N 1
ATOM 547 C CA . ALA A 1 70 ? -16.456 -5.273 22.158 1.00 95.12 70 ALA A CA 1
ATOM 548 C C . ALA A 1 70 ? -16.409 -3.787 22.499 1.00 95.12 70 ALA A C 1
ATOM 550 O O . ALA A 1 70 ? -17.321 -3.250 23.127 1.00 95.12 70 ALA A O 1
ATOM 551 N N . TYR A 1 71 ? -15.365 -3.120 22.031 1.00 96.62 71 TYR A N 1
ATOM 552 C CA . TYR A 1 71 ? -15.150 -1.691 22.186 1.00 96.62 71 TYR A CA 1
ATOM 553 C C . TYR A 1 71 ? -14.984 -1.078 20.805 1.00 96.62 71 TYR A C 1
ATOM 555 O O . TYR A 1 71 ? -14.257 -1.614 19.967 1.00 96.62 71 TYR A O 1
ATOM 563 N N . ASN A 1 72 ? -15.647 0.050 20.566 1.00 96.69 72 ASN A N 1
ATOM 564 C CA . ASN A 1 72 ? -15.387 0.842 19.374 1.00 96.69 72 ASN A CA 1
ATOM 565 C C . ASN A 1 72 ? -13.949 1.362 19.464 1.00 96.69 72 ASN A C 1
ATOM 567 O O . ASN A 1 72 ? -13.535 1.829 20.525 1.00 96.69 72 ASN A O 1
ATOM 571 N N . VAL A 1 73 ? -13.176 1.299 18.381 1.00 95.75 73 VAL A N 1
ATOM 572 C CA . VAL A 1 73 ? -11.773 1.736 18.425 1.00 95.75 73 VAL A CA 1
ATOM 573 C C . VAL A 1 73 ? -11.656 3.230 18.743 1.00 95.75 73 VAL A C 1
ATOM 575 O O . VAL A 1 73 ? -10.645 3.635 19.300 1.00 95.75 73 VAL A O 1
ATOM 578 N N . LYS A 1 74 ? -12.698 4.047 18.524 1.00 95.06 74 LYS A N 1
ATOM 579 C CA . LYS A 1 74 ? -12.718 5.449 18.991 1.00 95.06 74 LYS A CA 1
ATOM 580 C C . LYS A 1 74 ? -12.649 5.598 20.519 1.00 95.06 74 LYS A C 1
ATOM 582 O O . LYS A 1 74 ? -12.226 6.642 21.001 1.00 95.06 74 LYS A O 1
ATOM 587 N N . ASP A 1 75 ? -13.049 4.576 21.278 1.00 96.25 75 ASP A N 1
ATOM 588 C CA . ASP A 1 75 ? -12.909 4.531 22.741 1.00 96.25 75 ASP A CA 1
ATOM 589 C C . ASP A 1 75 ? -11.520 4.043 23.191 1.00 96.25 75 ASP A C 1
ATOM 591 O O . ASP A 1 75 ? -11.243 3.987 24.389 1.00 96.25 75 ASP A O 1
ATOM 595 N N . VAL A 1 76 ? -10.647 3.667 22.258 1.00 96.25 76 VAL A N 1
ATOM 596 C CA . VAL A 1 76 ? -9.301 3.158 22.526 1.00 96.25 76 VAL A CA 1
ATOM 597 C C . VAL A 1 76 ? -8.301 4.289 22.325 1.00 96.25 76 VAL A C 1
ATOM 599 O O . VAL A 1 76 ? -8.391 5.040 21.364 1.00 96.25 76 VAL A O 1
ATOM 602 N N . GLU A 1 77 ? -7.336 4.416 23.228 1.00 96.69 77 GLU A N 1
ATOM 603 C CA . GLU A 1 77 ? -6.207 5.338 23.083 1.00 96.69 77 GLU A CA 1
ATOM 604 C C . GLU A 1 77 ? -5.014 4.637 22.428 1.00 96.69 77 GLU A C 1
ATOM 606 O O . GLU A 1 77 ? -4.406 5.155 21.492 1.00 96.69 77 GLU A O 1
ATOM 611 N N . SER A 1 78 ? -4.666 3.442 22.907 1.00 94.88 78 SER A N 1
ATOM 612 C CA . SER A 1 78 ? -3.566 2.663 22.341 1.00 94.88 78 SER A CA 1
ATOM 613 C C . SER A 1 78 ? -3.718 1.171 22.598 1.00 94.88 78 SER A C 1
ATOM 615 O O . SER A 1 78 ? -4.402 0.737 23.525 1.00 94.88 78 SER A O 1
ATOM 617 N N . ILE A 1 79 ? -3.054 0.382 21.761 1.00 93.00 79 ILE A N 1
ATOM 618 C CA . ILE A 1 79 ? -2.944 -1.068 21.876 1.00 93.00 79 ILE A CA 1
ATOM 619 C C . ILE A 1 79 ? -1.461 -1.404 21.792 1.00 93.00 79 ILE A C 1
ATOM 621 O O . ILE A 1 79 ? -0.798 -1.048 20.820 1.00 93.00 79 ILE A O 1
ATOM 625 N N . ASN A 1 80 ? -0.937 -2.070 22.813 1.00 90.75 80 ASN A N 1
ATOM 626 C CA . ASN A 1 80 ? 0.469 -2.431 22.925 1.00 90.75 80 ASN A CA 1
ATOM 627 C C . ASN A 1 80 ? 0.619 -3.934 23.176 1.00 90.75 80 ASN A C 1
ATOM 629 O O . ASN A 1 80 ? -0.136 -4.516 23.953 1.00 90.75 80 ASN A O 1
ATOM 633 N N . ARG A 1 81 ? 1.609 -4.566 22.553 1.00 86.06 81 ARG A N 1
ATOM 634 C CA . ARG A 1 81 ? 1.972 -5.962 22.770 1.00 86.06 81 ARG A CA 1
ATOM 635 C C . ARG A 1 81 ? 3.182 -6.014 23.701 1.00 86.06 81 ARG A C 1
ATOM 637 O O . ARG A 1 81 ? 4.319 -5.811 23.288 1.00 86.06 81 ARG A O 1
ATOM 644 N N . GLU A 1 82 ? 2.943 -6.291 24.976 1.00 84.00 82 GLU A N 1
ATOM 645 C CA . GLU A 1 82 ? 4.002 -6.457 25.970 1.00 84.00 82 GLU A CA 1
ATOM 646 C C . GLU A 1 82 ? 4.620 -7.854 25.849 1.00 84.00 82 GLU A C 1
ATOM 648 O O . GLU A 1 82 ? 3.917 -8.866 25.891 1.00 84.00 82 GLU A O 1
ATOM 653 N N . GLN A 1 83 ? 5.946 -7.907 25.668 1.00 74.69 83 GLN A N 1
ATOM 654 C CA . GLN A 1 83 ? 6.744 -9.145 25.641 1.00 74.69 83 GLN A CA 1
ATOM 655 C C . GLN A 1 83 ? 6.226 -10.220 24.663 1.00 74.69 83 GLN A C 1
ATOM 657 O O . GLN A 1 83 ? 6.471 -11.402 24.853 1.00 74.69 83 GLN A O 1
ATOM 662 N N . LYS A 1 84 ? 5.512 -9.820 23.602 1.00 70.38 84 LYS A N 1
ATOM 663 C CA . LYS A 1 84 ? 4.868 -10.696 22.599 1.00 70.38 84 LYS A CA 1
ATOM 664 C C . LYS A 1 84 ? 3.762 -11.634 23.114 1.00 70.38 84 LYS A C 1
ATOM 666 O O . LYS A 1 84 ? 3.075 -12.229 22.286 1.00 70.38 84 LYS A O 1
ATOM 671 N N . GLU A 1 85 ? 3.532 -11.715 24.420 1.00 80.19 85 GLU A N 1
ATOM 672 C CA . GLU A 1 85 ? 2.600 -12.669 25.043 1.00 80.19 85 GLU A CA 1
ATOM 673 C C . GLU A 1 85 ? 1.329 -12.024 25.602 1.00 80.19 85 GLU A C 1
ATOM 675 O O . GLU A 1 85 ? 0.339 -12.719 25.862 1.00 80.19 85 GLU A O 1
ATOM 680 N N . LEU A 1 86 ? 1.334 -10.698 25.762 1.00 88.62 86 LEU A N 1
ATOM 681 C CA . LEU A 1 86 ? 0.233 -9.952 26.352 1.00 88.62 86 LEU A CA 1
ATOM 682 C C . LEU A 1 86 ? -0.143 -8.754 25.484 1.00 88.62 86 LEU A C 1
ATOM 684 O O . LEU A 1 86 ? 0.716 -8.021 25.003 1.00 88.62 86 LEU A O 1
ATOM 688 N N . ILE A 1 87 ? -1.442 -8.545 25.304 1.00 90.25 87 ILE A N 1
ATOM 689 C CA . ILE A 1 87 ? -2.003 -7.356 24.672 1.00 90.25 87 ILE A CA 1
ATOM 690 C C . ILE A 1 87 ? -2.576 -6.471 25.770 1.00 90.25 87 ILE A C 1
ATOM 692 O O . ILE A 1 87 ? -3.417 -6.901 26.563 1.00 90.25 87 ILE A O 1
ATOM 696 N N . VAL A 1 88 ? -2.104 -5.231 25.800 1.00 94.06 88 VAL A N 1
ATOM 697 C CA . VAL A 1 88 ? -2.560 -4.172 26.690 1.00 94.06 88 VAL A CA 1
ATOM 698 C C . VAL A 1 88 ? -3.298 -3.144 25.852 1.00 94.06 88 VAL A C 1
ATOM 700 O O . VAL A 1 88 ? -2.722 -2.529 24.957 1.00 94.06 88 VAL A O 1
ATOM 703 N N . VAL A 1 89 ? -4.581 -2.976 26.137 1.00 95.31 89 VAL A N 1
ATOM 704 C CA . VAL A 1 89 ? -5.445 -1.977 25.516 1.00 95.31 89 VAL A CA 1
ATOM 705 C C . VAL A 1 89 ? -5.677 -0.876 26.538 1.00 95.31 89 VAL A C 1
ATOM 707 O O . VAL A 1 89 ? -6.287 -1.120 27.578 1.00 95.31 89 VAL A O 1
ATOM 710 N N . SER A 1 90 ? -5.209 0.328 26.237 1.00 97.00 90 SER A N 1
ATOM 711 C CA . SER A 1 90 ? -5.523 1.526 27.013 1.00 97.00 90 SER A CA 1
ATOM 712 C C . SER A 1 90 ? -6.738 2.192 26.389 1.00 97.00 90 SER A C 1
ATOM 714 O O . SER A 1 90 ? -6.693 2.594 25.225 1.00 97.00 90 SER A O 1
ATOM 716 N N . LEU A 1 91 ? -7.828 2.288 27.141 1.00 96.75 91 LEU A N 1
ATOM 717 C CA . LEU A 1 91 ? -9.034 2.995 26.734 1.00 96.75 91 LEU A CA 1
ATOM 718 C C . LEU A 1 91 ? -8.891 4.498 27.004 1.00 96.75 91 LEU A C 1
ATOM 720 O O . LEU A 1 91 ? -8.194 4.921 27.923 1.00 96.75 91 LEU A O 1
ATOM 724 N N . ALA A 1 92 ? -9.604 5.318 26.235 1.00 94.56 92 ALA A N 1
ATOM 725 C CA . ALA A 1 92 ? -9.569 6.777 26.337 1.00 94.56 92 ALA A CA 1
ATOM 726 C C . ALA A 1 92 ? -10.090 7.317 27.686 1.00 94.56 92 ALA A C 1
ATOM 728 O O . ALA A 1 92 ? -9.819 8.462 28.042 1.00 94.56 92 ALA A O 1
ATOM 729 N N . ASN A 1 93 ? -10.828 6.503 28.448 1.00 93.88 93 ASN A N 1
ATOM 730 C CA . ASN A 1 93 ? -11.272 6.815 29.811 1.00 93.88 93 ASN A CA 1
ATOM 731 C C . ASN A 1 93 ? -10.198 6.525 30.887 1.00 93.88 93 ASN A C 1
ATOM 733 O O . ASN A 1 93 ? -10.474 6.708 32.070 1.00 93.88 93 ASN A O 1
ATOM 737 N N . GLY A 1 94 ? -9.006 6.056 30.497 1.00 94.50 94 GLY A N 1
ATOM 738 C CA . GLY A 1 94 ? -7.906 5.693 31.393 1.00 94.50 94 GLY A CA 1
ATOM 739 C C . GLY A 1 94 ? -7.925 4.241 31.890 1.00 94.50 94 GLY A C 1
ATOM 740 O O . GLY A 1 94 ? -6.982 3.821 32.560 1.00 94.50 94 GLY A O 1
ATOM 741 N N . GLU A 1 95 ? -8.958 3.456 31.570 1.00 95.56 95 GLU A N 1
ATOM 742 C CA . GLU A 1 95 ? -9.010 2.028 31.895 1.00 95.56 95 GLU A CA 1
ATOM 743 C C . GLU A 1 95 ? -7.988 1.242 31.060 1.00 95.56 95 GLU A C 1
ATOM 745 O O . GLU A 1 95 ? -7.820 1.483 29.864 1.00 95.56 95 GLU A O 1
ATOM 750 N N . GLN A 1 96 ? -7.319 0.267 31.681 1.00 95.94 96 GLN A N 1
ATOM 751 C CA . GLN A 1 96 ? -6.419 -0.653 30.987 1.00 95.94 96 GLN A CA 1
ATOM 752 C C . GLN A 1 96 ? -6.974 -2.070 31.006 1.00 95.94 96 GLN A C 1
ATOM 754 O O . GLN A 1 96 ? -7.188 -2.658 32.068 1.00 95.94 96 GLN A O 1
ATOM 759 N N . LEU A 1 97 ? -7.130 -2.649 29.821 1.00 94.69 97 LEU A N 1
ATOM 760 C CA . LEU A 1 97 ? -7.509 -4.042 29.644 1.00 94.69 97 LEU A CA 1
ATOM 761 C C . LEU A 1 97 ? -6.273 -4.849 29.259 1.00 94.69 97 LEU A C 1
ATOM 763 O O . LEU A 1 97 ? -5.538 -4.481 28.345 1.00 94.69 97 LEU A O 1
ATOM 767 N N . LYS A 1 98 ? -6.057 -5.975 29.936 1.00 93.69 98 LYS A N 1
ATOM 768 C CA . LYS A 1 98 ? -4.960 -6.901 29.639 1.00 93.69 98 LYS A CA 1
ATOM 769 C C . LYS A 1 98 ? -5.533 -8.244 29.215 1.00 93.69 98 LYS A C 1
ATOM 771 O O . LYS A 1 98 ? -6.432 -8.774 29.870 1.00 93.69 98 LYS A O 1
ATOM 776 N N . THR A 1 99 ? -5.036 -8.793 28.112 1.00 92.44 99 THR A N 1
ATOM 777 C CA . THR A 1 99 ? -5.475 -10.103 27.626 1.00 92.44 99 THR A CA 1
ATOM 778 C C . THR A 1 99 ? -4.398 -10.818 26.819 1.00 92.44 99 THR A C 1
ATOM 780 O O . THR A 1 99 ? -3.443 -10.207 26.345 1.00 92.44 99 THR A O 1
ATOM 783 N N . HIS A 1 100 ? -4.557 -12.126 26.643 1.00 89.38 100 HIS A N 1
ATOM 784 C CA . HIS A 1 100 ? -3.704 -12.908 25.754 1.00 89.38 100 HIS A CA 1
ATOM 785 C C . HIS A 1 100 ? -4.107 -12.699 24.284 1.00 89.38 100 HIS A C 1
ATOM 787 O O . HIS A 1 100 ? -5.297 -12.538 24.009 1.00 89.38 100 HIS A O 1
ATOM 793 N N . PRO A 1 101 ? -3.168 -12.803 23.321 1.00 84.38 101 PRO A N 1
ATOM 794 C CA . PRO A 1 101 ? -3.456 -12.651 21.894 1.00 84.38 101 PRO A CA 1
ATOM 795 C C . PRO A 1 101 ? -4.624 -13.498 21.371 1.00 84.38 101 PRO A C 1
ATOM 797 O O . PRO A 1 101 ? -5.396 -13.022 20.552 1.00 84.38 101 PRO A O 1
ATOM 800 N N . GLY A 1 102 ? -4.812 -14.722 21.878 1.00 84.69 102 GLY A N 1
ATOM 801 C CA . GLY A 1 102 ? -5.928 -15.594 21.478 1.00 84.69 102 GLY A CA 1
ATOM 802 C C . GLY A 1 102 ? -7.312 -15.189 22.010 1.00 84.69 102 GLY A C 1
ATOM 803 O O . GLY A 1 102 ? -8.282 -15.886 21.743 1.00 84.69 102 GLY A O 1
ATOM 804 N N . ARG A 1 103 ? -7.405 -14.117 22.806 1.00 86.94 103 ARG A N 1
ATOM 805 C CA . ARG A 1 103 ? -8.654 -13.543 23.351 1.00 86.94 103 ARG A CA 1
ATOM 806 C C . ARG A 1 103 ? -8.836 -12.076 22.954 1.00 86.94 103 ARG A C 1
ATOM 808 O O . ARG A 1 103 ? -9.617 -11.352 23.580 1.00 86.94 103 ARG A O 1
ATOM 815 N N . PHE A 1 104 ? -8.066 -11.649 21.961 1.00 89.44 104 PHE A N 1
ATOM 816 C CA . PHE A 1 104 ? -8.101 -10.328 21.375 1.00 89.44 104 PHE A CA 1
ATOM 817 C C . PHE A 1 104 ? -8.395 -10.471 19.889 1.00 89.44 104 PHE A C 1
ATOM 819 O O . PHE A 1 104 ? -7.682 -11.182 19.180 1.00 89.44 104 PHE A O 1
ATOM 826 N N . HIS A 1 105 ? -9.412 -9.766 19.413 1.00 90.19 105 HIS A N 1
ATOM 827 C CA . HIS A 1 105 ? -9.771 -9.776 18.001 1.00 90.19 105 HIS A CA 1
ATOM 828 C C . HIS A 1 105 ? -10.087 -8.368 17.534 1.00 90.19 105 HIS A C 1
ATOM 830 O O . HIS A 1 105 ? -10.714 -7.601 18.258 1.00 90.19 105 HIS A O 1
ATOM 836 N N . TRP A 1 106 ? -9.703 -8.036 16.306 1.00 92.38 106 TRP A N 1
ATOM 837 C CA . TRP A 1 106 ? -10.299 -6.897 15.625 1.00 92.38 106 TRP A CA 1
ATOM 838 C C . TRP A 1 106 ? -11.584 -7.355 14.953 1.00 92.38 106 TRP A C 1
ATOM 840 O O . TRP A 1 106 ? -11.644 -8.461 14.409 1.00 92.38 106 TRP A O 1
ATOM 850 N N . LEU A 1 107 ? -12.597 -6.501 14.985 1.00 93.25 107 LEU A N 1
ATOM 851 C CA . LEU A 1 107 ? -13.918 -6.762 14.437 1.00 93.25 107 LEU A CA 1
ATOM 852 C C . LEU A 1 107 ? -14.329 -5.630 13.494 1.00 93.25 107 LEU A C 1
ATOM 854 O O . LEU A 1 107 ? -14.032 -4.461 13.744 1.00 93.25 107 LEU A O 1
ATOM 858 N N . SER A 1 108 ? -15.027 -5.992 12.421 1.00 92.81 108 SER A N 1
ATOM 859 C CA . SER A 1 108 ? -15.778 -5.059 11.580 1.00 92.81 108 SER A CA 1
ATOM 860 C C . SER A 1 108 ? -17.249 -5.252 11.878 1.00 92.81 108 SER A C 1
ATOM 862 O O . SER A 1 108 ? -17.768 -6.348 11.659 1.00 92.81 108 SER A O 1
ATOM 864 N N . CYS A 1 109 ? -17.908 -4.213 12.373 1.00 93.25 109 CYS A N 1
ATOM 865 C CA . CYS A 1 109 ? -19.322 -4.257 12.712 1.00 93.25 109 CYS A CA 1
ATOM 866 C C . CYS A 1 109 ? -20.083 -3.133 12.016 1.00 93.25 109 CYS A C 1
ATOM 868 O O . CYS A 1 109 ? -19.500 -2.119 11.645 1.00 93.25 109 CYS A O 1
ATOM 870 N N . ASP A 1 110 ? -21.383 -3.300 11.827 1.00 93.88 110 ASP A N 1
ATOM 871 C CA . ASP A 1 110 ? -22.258 -2.229 11.356 1.00 93.88 110 ASP A CA 1
ATOM 872 C C . ASP A 1 110 ? -22.843 -1.418 12.529 1.00 93.88 110 ASP A C 1
ATOM 874 O O . ASP A 1 110 ? -22.613 -1.710 13.708 1.00 93.88 110 ASP A O 1
ATOM 878 N N . THR A 1 111 ? -23.626 -0.382 12.226 1.00 94.44 111 THR A N 1
ATOM 879 C CA . THR A 1 111 ? -24.296 0.453 13.240 1.00 94.44 111 THR A CA 1
ATOM 880 C C . THR A 1 111 ? -25.418 -0.263 13.996 1.00 94.44 111 THR A C 1
ATOM 882 O O . THR A 1 111 ? -25.835 0.218 15.050 1.00 94.44 111 THR A O 1
ATOM 885 N N . SER A 1 112 ? -25.869 -1.428 13.518 1.00 93.75 112 SER A N 1
ATOM 886 C CA . SER A 1 112 ? -26.757 -2.332 14.259 1.00 93.75 112 SER A CA 1
ATOM 887 C C . SER A 1 112 ? -25.998 -3.237 15.240 1.00 93.75 112 SER A C 1
ATOM 889 O O . SER A 1 112 ? -26.614 -4.036 15.943 1.00 93.75 112 SER A O 1
ATOM 891 N N . LYS A 1 113 ? -24.673 -3.043 15.350 1.00 93.56 113 LYS A N 1
ATOM 892 C CA . LYS A 1 113 ? -23.733 -3.775 16.212 1.00 93.56 113 LYS A CA 1
ATOM 893 C C . LYS A 1 113 ? -23.524 -5.232 15.799 1.00 93.56 113 LYS A C 1
ATOM 895 O O . LYS A 1 113 ? -22.995 -6.011 16.589 1.00 93.56 113 LYS A O 1
ATOM 900 N N . VAL A 1 114 ? -23.882 -5.590 14.567 1.00 91.69 114 VAL A N 1
ATOM 901 C CA . VAL A 1 114 ? -23.619 -6.918 14.009 1.00 91.69 114 VAL A CA 1
ATOM 902 C C . VAL A 1 114 ? -22.226 -6.920 13.395 1.00 91.69 114 VAL A C 1
ATOM 904 O O . VAL A 1 114 ? -21.910 -6.081 12.554 1.00 91.69 114 VAL A O 1
ATOM 907 N N . CYS A 1 115 ? -21.381 -7.859 13.819 1.00 90.62 115 CYS A N 1
ATOM 908 C CA . CYS A 1 115 ? -20.009 -7.971 13.334 1.00 90.62 115 CYS A CA 1
ATOM 909 C C . CYS A 1 115 ? -19.908 -9.017 12.221 1.00 90.62 115 CYS A C 1
ATOM 911 O O . CYS A 1 115 ? -20.080 -10.211 12.461 1.00 90.62 115 CYS A O 1
ATOM 913 N N . SER A 1 116 ? -19.626 -8.569 10.997 1.00 89.12 116 SER A N 1
ATOM 914 C CA . SER A 1 116 ? -19.543 -9.425 9.806 1.00 89.12 116 SER A CA 1
ATOM 915 C C . SER A 1 116 ? -18.169 -10.058 9.615 1.00 89.12 116 SER A C 1
ATOM 917 O O . SER A 1 116 ? -18.024 -11.011 8.850 1.00 89.12 116 SER A O 1
ATOM 919 N N . SER A 1 117 ? -17.142 -9.498 10.256 1.00 87.62 117 SER A N 1
ATOM 920 C CA . SER A 1 117 ? -15.762 -9.885 9.992 1.00 87.62 117 SER A CA 1
ATOM 921 C C . SER A 1 117 ? -14.896 -9.793 11.243 1.00 87.62 117 SER A C 1
ATOM 923 O O . SER A 1 117 ? -15.080 -8.909 12.081 1.00 87.62 117 SER A O 1
ATOM 925 N N . SER A 1 118 ? -13.936 -10.710 11.350 1.00 89.06 118 SER A N 1
ATOM 926 C CA . SER A 1 118 ? -12.952 -10.771 12.428 1.00 89.06 118 SER A CA 1
ATOM 927 C C . SER A 1 118 ? -11.574 -11.078 11.852 1.00 89.06 118 SER A C 1
ATOM 929 O O . SER A 1 118 ? -11.443 -11.843 10.893 1.00 89.06 118 SER A O 1
ATOM 931 N N . GLY A 1 119 ? -10.535 -10.482 12.425 1.00 84.38 119 GLY A N 1
ATOM 932 C CA . GLY A 1 119 ? -9.163 -10.732 12.007 1.00 84.38 119 GLY A CA 1
ATOM 933 C C . GLY A 1 119 ? -8.151 -9.946 12.820 1.00 84.38 119 GLY A C 1
ATOM 934 O O . GLY A 1 119 ? -8.470 -9.370 13.858 1.00 84.38 119 GLY A O 1
ATOM 935 N N . ASP A 1 120 ? -6.918 -9.918 12.329 1.00 80.88 120 ASP A N 1
ATOM 936 C CA . ASP A 1 120 ? -5.875 -9.049 12.861 1.00 80.88 120 ASP A CA 1
ATOM 937 C C . ASP A 1 120 ? -5.570 -7.950 11.841 1.00 80.88 120 ASP A C 1
ATOM 939 O O . ASP A 1 120 ? -5.021 -8.220 10.766 1.00 80.88 120 ASP A O 1
ATOM 943 N N . ILE A 1 121 ? -5.938 -6.709 12.179 1.00 79.25 121 ILE A N 1
ATOM 944 C CA . ILE A 1 121 ? -5.721 -5.547 11.308 1.00 79.25 121 ILE A CA 1
ATOM 945 C C . ILE A 1 121 ? -4.230 -5.230 11.114 1.00 79.25 121 ILE A C 1
ATOM 947 O O . ILE A 1 121 ? -3.866 -4.475 10.218 1.00 79.25 121 ILE A O 1
ATOM 951 N N . LEU A 1 122 ? -3.366 -5.811 11.950 1.00 74.31 122 LEU A N 1
ATOM 952 C CA . LEU A 1 122 ? -1.926 -5.573 11.960 1.00 74.31 122 LEU A CA 1
ATOM 953 C C . LEU A 1 122 ? -1.142 -6.567 11.094 1.00 74.31 122 LEU A C 1
ATOM 955 O O . LEU A 1 122 ? 0.090 -6.542 11.077 1.00 74.31 122 LEU A O 1
ATOM 959 N N . THR A 1 123 ? -1.838 -7.439 10.368 1.00 71.75 123 THR A N 1
ATOM 960 C CA . THR A 1 123 ? -1.233 -8.421 9.461 1.00 71.75 123 THR A CA 1
ATOM 961 C C . THR A 1 123 ? -1.439 -8.028 8.004 1.00 71.75 123 THR A C 1
ATOM 963 O O . THR A 1 123 ? -2.353 -7.277 7.669 1.00 71.75 123 THR A O 1
ATOM 966 N N . SER A 1 124 ? -0.632 -8.585 7.099 1.00 66.25 124 SER A N 1
ATOM 967 C CA . SER A 1 124 ? -0.784 -8.386 5.649 1.00 66.25 124 SER A CA 1
ATOM 968 C C . SER A 1 124 ? -2.164 -8.793 5.104 1.00 66.25 124 SER A C 1
ATOM 970 O O . SER A 1 124 ? -2.579 -8.282 4.065 1.00 66.25 124 SER A O 1
ATOM 972 N N . ASN A 1 125 ? -2.900 -9.653 5.817 1.00 69.81 125 ASN A N 1
ATOM 973 C CA . ASN A 1 125 ? -4.196 -10.189 5.394 1.00 69.81 125 ASN A CA 1
ATOM 974 C C . ASN A 1 125 ? -5.400 -9.327 5.796 1.00 69.81 125 ASN A C 1
ATOM 976 O O . ASN A 1 125 ? -6.532 -9.675 5.454 1.00 69.81 125 ASN A O 1
ATOM 980 N N . TYR A 1 126 ? -5.189 -8.190 6.466 1.00 74.75 126 TYR A N 1
ATOM 981 C CA . TYR A 1 126 ? -6.285 -7.354 6.956 1.00 74.75 126 TYR A CA 1
ATO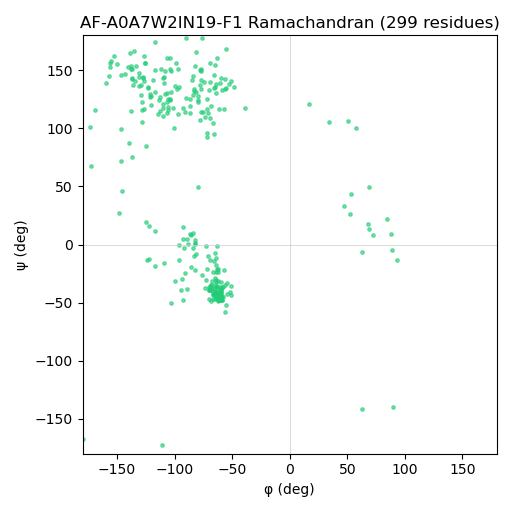M 982 C C . TYR A 1 126 ? -7.283 -6.943 5.857 1.00 74.75 126 TYR A C 1
ATOM 984 O O . TYR A 1 126 ? -8.479 -6.875 6.105 1.00 74.75 126 TYR A O 1
ATOM 992 N N . LYS A 1 127 ? -6.8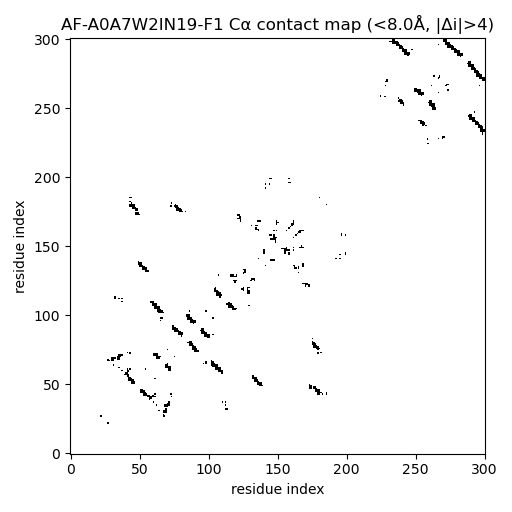53 -6.733 4.606 1.00 72.69 127 LYS A N 1
ATOM 993 C CA . LYS A 1 127 ? -7.792 -6.401 3.518 1.00 72.69 127 LYS A CA 1
ATOM 994 C C . LYS A 1 127 ? -8.795 -7.506 3.237 1.00 72.69 127 LYS A C 1
ATOM 996 O O . LYS A 1 127 ? -9.945 -7.201 2.953 1.00 72.69 127 LYS A O 1
ATOM 1001 N N . VAL A 1 128 ? -8.363 -8.761 3.318 1.00 76.44 128 VAL A N 1
ATOM 1002 C CA . VAL A 1 128 ? -9.251 -9.914 3.152 1.00 76.44 128 VAL A CA 1
ATOM 1003 C C . VAL A 1 128 ? -10.179 -10.001 4.359 1.00 76.44 128 VAL A C 1
ATOM 1005 O O . VAL A 1 128 ? -11.389 -10.090 4.190 1.00 76.44 128 VAL A O 1
ATOM 1008 N N . SER A 1 129 ? -9.623 -9.885 5.568 1.00 80.12 129 SER A N 1
ATOM 1009 C CA . SER A 1 129 ? -10.388 -9.967 6.817 1.00 80.12 129 SER A CA 1
ATOM 1010 C C . SER A 1 129 ? -11.369 -8.815 7.034 1.00 80.12 129 SER A C 1
ATOM 1012 O O . SER A 1 129 ? -12.314 -8.985 7.786 1.00 80.12 129 SER A O 1
ATOM 1014 N N . PHE A 1 130 ? -11.158 -7.654 6.414 1.00 82.62 130 PHE A N 1
ATOM 1015 C CA . PHE A 1 130 ? -11.971 -6.449 6.615 1.00 82.62 130 PHE A CA 1
ATOM 1016 C C . PHE A 1 130 ? -12.541 -5.894 5.301 1.00 82.62 130 PHE A C 1
ATOM 1018 O O . PHE A 1 130 ? -12.875 -4.714 5.230 1.00 82.62 130 PHE A O 1
ATOM 1025 N N . HIS A 1 131 ? -12.595 -6.709 4.239 1.00 78.19 131 HIS A N 1
ATOM 1026 C CA . HIS A 1 131 ? -13.100 -6.339 2.904 1.00 78.19 131 HIS A CA 1
ATOM 1027 C C . HIS A 1 131 ? -12.549 -5.002 2.363 1.00 78.19 131 HIS A C 1
ATOM 1029 O O . HIS A 1 131 ? -13.227 -4.253 1.666 1.00 78.19 131 HIS A O 1
ATOM 1035 N N . GLY A 1 132 ? -11.298 -4.685 2.704 1.00 72.31 132 GLY A N 1
ATOM 1036 C CA . GLY A 1 132 ? -10.629 -3.442 2.326 1.00 72.31 132 GLY A CA 1
ATOM 1037 C C . GLY A 1 132 ? -11.117 -2.174 3.040 1.00 72.31 132 GLY A C 1
ATOM 1038 O O . GLY A 1 132 ? -10.674 -1.094 2.645 1.00 72.31 132 GLY A O 1
ATOM 1039 N N . SER A 1 133 ? -11.979 -2.269 4.059 1.00 76.38 133 SER A N 1
ATOM 1040 C CA . SER A 1 133 ? -12.546 -1.102 4.753 1.00 76.38 133 SER A CA 1
ATOM 1041 C C . SER A 1 133 ? -11.468 -0.239 5.437 1.00 76.38 133 SER A C 1
ATOM 1043 O O . SER A 1 133 ? -11.413 0.968 5.167 1.00 76.38 133 SER A O 1
ATOM 1045 N N . PRO A 1 134 ? -10.507 -0.801 6.203 1.00 82.50 134 PRO A N 1
ATOM 1046 C CA . PRO A 1 134 ? -9.332 -0.047 6.608 1.00 82.50 134 PRO A CA 1
ATOM 1047 C C . PRO A 1 134 ? -8.414 0.227 5.412 1.00 82.50 134 PRO A C 1
ATOM 1049 O O . PRO A 1 134 ? -8.057 -0.659 4.630 1.00 82.50 134 PRO A O 1
ATOM 1052 N N . ARG A 1 135 ? -7.974 1.474 5.299 1.00 81.50 135 ARG A N 1
ATOM 1053 C CA . ARG A 1 135 ? -6.892 1.910 4.418 1.00 81.50 135 ARG A CA 1
ATOM 1054 C C . ARG A 1 135 ? -5.608 2.021 5.220 1.00 81.50 135 ARG A C 1
ATOM 1056 O O . ARG A 1 135 ? -5.638 2.173 6.439 1.00 81.50 135 ARG A O 1
ATOM 1063 N N . ALA A 1 136 ? -4.482 1.918 4.528 1.00 79.69 136 ALA A N 1
ATOM 1064 C CA . ALA A 1 136 ? -3.184 2.048 5.157 1.00 79.69 136 ALA A CA 1
ATOM 1065 C C . ALA A 1 136 ? -2.138 2.617 4.212 1.00 79.69 136 ALA A C 1
ATOM 1067 O O . ALA A 1 136 ? -2.242 2.476 2.996 1.00 79.69 136 ALA A O 1
ATOM 1068 N N . ILE A 1 137 ? -1.110 3.227 4.792 1.00 77.88 137 ILE A N 1
ATOM 1069 C CA . ILE A 1 137 ? 0.060 3.716 4.069 1.00 77.88 137 ILE A CA 1
ATOM 1070 C C . ILE A 1 137 ? 1.259 3.836 5.011 1.00 77.88 137 ILE A C 1
ATOM 1072 O O . ILE A 1 137 ? 1.126 4.225 6.172 1.00 77.88 137 ILE A O 1
ATOM 1076 N N . GLU A 1 138 ? 2.454 3.566 4.498 1.00 78.62 138 GLU A N 1
ATOM 1077 C CA . GLU A 1 138 ? 3.690 3.862 5.217 1.00 78.62 138 GLU A CA 1
ATOM 1078 C C . GLU A 1 138 ? 3.862 5.379 5.420 1.00 78.62 138 GLU A C 1
ATOM 1080 O O . GLU A 1 138 ? 3.695 6.188 4.502 1.00 78.62 138 GLU A O 1
ATOM 1085 N N . LYS A 1 139 ? 4.298 5.784 6.614 1.00 80.75 139 LYS A N 1
ATOM 1086 C CA . LYS A 1 139 ? 4.587 7.182 6.978 1.00 80.75 139 LYS A CA 1
ATOM 1087 C C . LYS A 1 139 ? 5.506 7.885 5.989 1.00 80.75 139 LYS A C 1
ATOM 1089 O O . LYS A 1 139 ? 5.266 9.041 5.647 1.00 80.75 139 LYS A O 1
ATOM 1094 N N . VAL A 1 140 ? 6.555 7.191 5.552 1.00 78.75 140 VAL A N 1
ATOM 1095 C CA . VAL A 1 140 ? 7.564 7.733 4.632 1.00 78.75 140 VAL A CA 1
ATOM 1096 C C . VAL A 1 140 ? 6.980 7.990 3.242 1.00 78.75 140 VAL A C 1
ATOM 1098 O O . VAL A 1 140 ? 7.344 8.960 2.582 1.00 78.75 140 VAL A O 1
ATOM 1101 N N . LYS A 1 141 ? 5.993 7.194 2.818 1.00 75.75 141 LYS A N 1
ATOM 1102 C CA . LYS A 1 141 ? 5.305 7.366 1.532 1.00 75.75 141 LYS A CA 1
ATOM 1103 C C . LYS A 1 141 ? 4.369 8.573 1.530 1.00 75.75 141 LYS A C 1
ATOM 1105 O O . LYS A 1 141 ? 4.251 9.243 0.512 1.00 75.75 141 LYS A O 1
ATOM 1110 N N . LEU A 1 142 ? 3.798 8.928 2.683 1.00 75.25 142 LEU A N 1
ATOM 1111 C CA . LEU A 1 142 ? 3.080 10.200 2.866 1.00 75.25 142 LEU A CA 1
ATOM 1112 C C . LEU A 1 142 ? 3.994 11.435 2.900 1.00 75.25 142 LEU A C 1
ATOM 1114 O O . LEU A 1 142 ? 3.495 12.558 2.959 1.00 75.25 142 LEU A O 1
ATOM 1118 N N . GLN A 1 143 ? 5.316 11.271 2.969 1.00 76.38 143 GLN A N 1
ATOM 1119 C CA . GLN A 1 143 ? 6.270 12.381 2.832 1.00 76.38 143 GLN A CA 1
ATOM 1120 C C . GLN A 1 143 ? 6.746 12.534 1.385 1.00 76.38 143 GLN A C 1
ATOM 1122 O O . GLN A 1 143 ? 7.048 13.645 0.964 1.00 76.38 143 GLN A O 1
ATOM 1127 N N . ASN A 1 144 ? 6.796 11.434 0.629 1.00 76.50 144 ASN A N 1
ATOM 1128 C CA . ASN A 1 144 ? 7.216 11.430 -0.765 1.00 76.50 144 ASN A CA 1
ATOM 1129 C C . ASN A 1 144 ? 6.335 10.482 -1.608 1.00 76.50 144 ASN A C 1
ATOM 1131 O O . ASN A 1 144 ? 6.695 9.308 -1.782 1.00 76.50 144 ASN A O 1
ATOM 1135 N N . PRO A 1 145 ? 5.191 10.966 -2.134 1.00 68.25 145 PRO A N 1
ATOM 1136 C CA . PRO A 1 145 ? 4.251 10.130 -2.880 1.00 68.25 145 PRO A CA 1
ATOM 1137 C C . PRO A 1 145 ? 4.839 9.566 -4.181 1.00 68.25 145 PRO A C 1
ATOM 1139 O O . PRO A 1 145 ? 4.429 8.488 -4.596 1.00 68.25 145 PRO A O 1
ATOM 1142 N N . ASP A 1 146 ? 5.862 10.207 -4.768 1.00 66.50 146 ASP A N 1
ATOM 1143 C CA . ASP A 1 146 ? 6.592 9.712 -5.956 1.00 66.50 146 ASP A CA 1
ATOM 1144 C C . ASP A 1 146 ? 7.347 8.412 -5.706 1.00 66.50 146 ASP A C 1
ATOM 1146 O O . ASP A 1 146 ? 7.773 7.755 -6.649 1.00 66.50 146 ASP A O 1
ATOM 1150 N N . THR A 1 147 ? 7.479 7.989 -4.451 1.00 67.12 147 THR A N 1
ATOM 1151 C CA . THR A 1 147 ? 8.104 6.708 -4.110 1.00 67.12 147 THR A CA 1
ATOM 1152 C C . THR A 1 147 ? 7.098 5.581 -3.900 1.00 67.12 147 THR A C 1
ATOM 1154 O O . THR A 1 147 ? 7.512 4.463 -3.577 1.00 67.12 147 THR A O 1
ATOM 1157 N N . ILE A 1 148 ? 5.794 5.841 -4.026 1.00 66.00 148 ILE A N 1
ATOM 1158 C CA . ILE A 1 148 ? 4.765 4.809 -3.892 1.00 66.00 148 ILE A CA 1
ATOM 1159 C C . ILE A 1 148 ? 4.881 3.850 -5.084 1.00 66.00 148 ILE A C 1
ATOM 1161 O O . ILE A 1 148 ? 4.768 4.245 -6.240 1.00 66.00 148 ILE A O 1
ATOM 1165 N N . LYS A 1 149 ? 5.152 2.580 -4.773 1.00 59.22 149 LYS A N 1
ATOM 1166 C CA . LYS A 1 149 ? 5.197 1.458 -5.715 1.00 59.22 149 LYS A CA 1
ATOM 1167 C C . LYS A 1 149 ? 4.206 0.406 -5.232 1.00 59.22 149 LYS A C 1
ATOM 1169 O O . LYS A 1 149 ? 4.175 0.116 -4.034 1.00 59.22 149 LYS A O 1
ATOM 1174 N N . LEU A 1 150 ? 3.411 -0.155 -6.131 1.00 51.75 150 LEU A N 1
ATOM 1175 C CA . LEU A 1 150 ? 2.504 -1.264 -5.866 1.00 51.75 150 LEU A CA 1
ATOM 1176 C C . LEU A 1 150 ? 3.144 -2.554 -6.379 1.00 51.75 150 LEU A C 1
ATOM 1178 O O . LEU A 1 150 ? 3.405 -2.734 -7.567 1.00 51.75 150 LEU A O 1
ATOM 1182 N N . GLY A 1 151 ? 3.411 -3.477 -5.455 1.00 48.62 151 GLY A N 1
ATOM 1183 C CA . GLY A 1 151 ? 4.075 -4.739 -5.778 1.00 48.62 151 GLY A CA 1
ATOM 1184 C C . GLY A 1 151 ? 5.494 -4.541 -6.330 1.00 48.62 151 GLY A C 1
ATOM 1185 O O . GLY A 1 151 ? 6.240 -3.685 -5.862 1.00 48.62 151 GLY A O 1
ATOM 1186 N N . ASN A 1 152 ? 5.867 -5.354 -7.323 1.00 43.38 152 ASN A N 1
ATOM 1187 C CA . ASN A 1 152 ? 7.216 -5.389 -7.907 1.00 43.38 152 ASN A CA 1
ATOM 1188 C C . ASN A 1 152 ? 7.381 -4.475 -9.143 1.00 43.38 152 ASN A C 1
ATOM 1190 O O . ASN A 1 152 ? 8.335 -4.640 -9.902 1.00 43.38 152 ASN A O 1
ATOM 1194 N N . SER A 1 153 ? 6.452 -3.544 -9.389 1.00 41.81 153 SER A N 1
ATOM 1195 C CA . SER A 1 153 ? 6.518 -2.640 -10.543 1.00 41.81 153 SER A CA 1
ATOM 1196 C C . SER A 1 153 ? 7.581 -1.547 -10.358 1.00 41.81 153 SER A C 1
ATOM 1198 O O . SER A 1 153 ? 7.743 -0.975 -9.279 1.00 41.81 153 SER A O 1
ATOM 1200 N N . ASN A 1 154 ? 8.307 -1.232 -11.437 1.00 43.03 154 ASN A N 1
ATOM 1201 C CA . ASN A 1 154 ? 9.225 -0.088 -11.502 1.00 43.03 154 ASN A CA 1
ATOM 1202 C C . ASN A 1 154 ? 8.509 1.235 -11.805 1.00 43.03 154 ASN A C 1
ATOM 1204 O O . ASN A 1 154 ? 9.135 2.291 -11.732 1.00 43.03 154 ASN A O 1
ATOM 1208 N N . ILE A 1 155 ? 7.218 1.189 -12.132 1.00 48.47 155 ILE A N 1
ATOM 1209 C CA . ILE A 1 155 ? 6.411 2.381 -12.369 1.00 48.47 155 ILE A CA 1
ATOM 1210 C C . ILE A 1 155 ? 6.056 2.989 -11.007 1.00 48.47 155 ILE A C 1
ATOM 1212 O O . ILE A 1 155 ? 5.680 2.278 -10.078 1.00 48.47 155 ILE A O 1
ATOM 1216 N N . THR A 1 156 ? 6.207 4.308 -10.871 1.00 52.50 156 THR A N 1
ATOM 1217 C CA . THR A 1 156 ? 5.621 5.055 -9.752 1.00 52.50 156 THR A CA 1
ATOM 1218 C C . THR A 1 156 ? 4.111 4.971 -9.901 1.00 52.50 156 THR A C 1
ATOM 1220 O O . THR A 1 156 ? 3.522 5.698 -10.707 1.00 52.50 156 THR A O 1
ATOM 1223 N N . ASP A 1 157 ? 3.503 4.008 -9.224 1.00 57.75 157 ASP A N 1
ATOM 1224 C CA . ASP A 1 157 ? 2.079 3.762 -9.346 1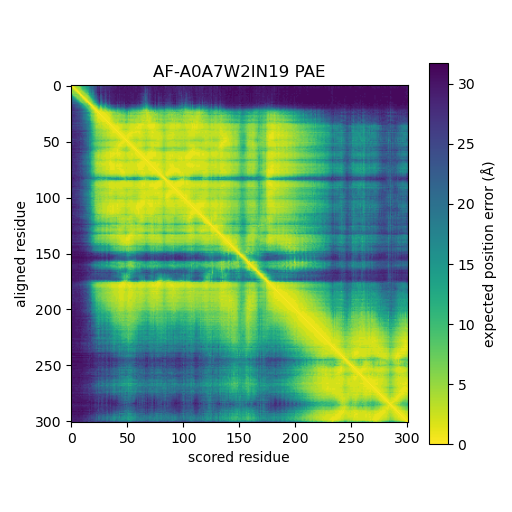.00 57.75 157 ASP A CA 1
ATOM 1225 C C . ASP A 1 157 ? 1.286 4.955 -8.826 1.00 57.75 157 ASP A C 1
ATOM 1227 O O . ASP A 1 157 ? 1.748 5.729 -7.985 1.00 57.75 157 ASP A O 1
ATOM 1231 N N . ASN A 1 158 ? 0.068 5.107 -9.342 1.00 66.94 158 ASN A N 1
ATOM 1232 C CA . ASN A 1 158 ? -0.818 6.172 -8.916 1.00 66.94 158 ASN A CA 1
ATOM 1233 C C . ASN A 1 158 ? -1.029 6.067 -7.390 1.00 66.94 158 ASN A C 1
ATOM 1235 O O . ASN A 1 158 ? -1.610 5.082 -6.925 1.00 66.94 158 ASN A O 1
ATOM 1239 N N . PRO A 1 159 ? -0.606 7.060 -6.586 1.00 67.12 159 PRO A N 1
ATOM 1240 C CA . PRO A 1 159 ? -0.807 7.040 -5.149 1.00 67.12 159 PRO A CA 1
ATOM 1241 C C . PRO A 1 159 ? -2.292 7.036 -4.798 1.00 67.12 159 PRO A C 1
ATOM 1243 O O . PRO A 1 159 ? -2.641 6.551 -3.729 1.00 67.12 159 PRO A O 1
ATOM 1246 N N . ARG A 1 160 ? -3.187 7.471 -5.701 1.00 69.06 160 ARG A N 1
ATOM 1247 C CA . ARG A 1 160 ? -4.635 7.273 -5.539 1.00 69.06 160 ARG A CA 1
ATOM 1248 C C . ARG A 1 160 ? -4.984 5.792 -5.452 1.00 69.06 160 ARG A C 1
ATOM 1250 O O . ARG A 1 160 ? -5.781 5.425 -4.605 1.00 69.06 160 ARG A O 1
ATOM 1257 N N . THR A 1 161 ? -4.330 4.920 -6.206 1.00 66.38 161 THR A N 1
ATOM 1258 C CA . THR A 1 161 ? -4.591 3.483 -6.106 1.00 66.38 161 THR A CA 1
ATOM 1259 C C . THR A 1 161 ? -4.141 2.929 -4.753 1.00 66.38 161 THR A C 1
ATOM 1261 O O . THR A 1 161 ? -4.891 2.194 -4.114 1.00 66.38 161 THR A O 1
ATOM 1264 N N . ALA A 1 162 ? -2.989 3.375 -4.241 1.00 63.97 162 ALA A N 1
ATOM 1265 C CA . ALA A 1 162 ? -2.499 2.989 -2.910 1.00 63.97 162 ALA A CA 1
ATOM 1266 C C . ALA A 1 162 ? -3.368 3.525 -1.758 1.00 63.97 162 ALA A C 1
ATOM 1268 O O . ALA A 1 162 ? -3.644 2.812 -0.795 1.00 63.97 162 ALA A O 1
ATOM 1269 N N . ILE A 1 163 ? -3.794 4.785 -1.859 1.00 67.31 163 ILE A N 1
ATOM 1270 C CA . ILE A 1 163 ? -4.410 5.558 -0.772 1.00 67.31 163 ILE A CA 1
ATOM 1271 C C . ILE A 1 163 ? -5.944 5.480 -0.808 1.00 67.31 163 ILE A C 1
ATOM 1273 O O . ILE A 1 163 ? -6.580 5.393 0.241 1.00 67.31 163 ILE A O 1
ATOM 1277 N N . VAL A 1 164 ? -6.540 5.516 -2.001 1.00 64.75 164 VAL A N 1
ATOM 1278 C CA . VAL A 1 164 ? -7.990 5.617 -2.245 1.00 64.75 164 VAL A CA 1
ATOM 1279 C C . VAL A 1 164 ? -8.574 4.270 -2.656 1.00 64.75 164 VAL A C 1
ATOM 1281 O O . VAL A 1 164 ? -9.533 3.821 -2.027 1.00 64.75 164 VAL A O 1
ATOM 1284 N N . ASP A 1 165 ? -7.973 3.595 -3.640 1.00 56.19 165 ASP A N 1
ATOM 1285 C CA . ASP A 1 165 ? -8.510 2.334 -4.185 1.00 56.19 165 ASP A CA 1
ATOM 1286 C C . ASP A 1 165 ? -8.112 1.118 -3.334 1.00 56.19 165 ASP A C 1
ATOM 1288 O O . ASP A 1 165 ? -8.639 0.019 -3.496 1.00 56.19 165 ASP A O 1
ATOM 1292 N N . GLY A 1 166 ? -7.205 1.321 -2.374 1.00 51.59 166 GLY A N 1
ATOM 1293 C CA . GLY A 1 166 ? -6.769 0.291 -1.452 1.00 51.59 166 GLY A CA 1
ATOM 1294 C C . GLY A 1 166 ? -5.956 -0.799 -2.140 1.00 51.59 166 GLY A C 1
ATOM 1295 O O . GLY A 1 166 ? -6.183 -1.979 -1.872 1.00 51.59 166 GLY A O 1
ATOM 1296 N N . SER A 1 167 ? -4.950 -0.455 -2.942 1.00 47.59 167 SER A N 1
ATOM 1297 C CA . SER A 1 167 ? -3.889 -1.400 -3.322 1.00 47.59 167 SER A CA 1
ATOM 1298 C C . SER A 1 167 ? -2.886 -1.595 -2.179 1.00 47.59 167 SER A C 1
ATOM 1300 O O . SER A 1 167 ? -2.795 -0.776 -1.275 1.00 47.59 167 SER A O 1
ATOM 1302 N N . ILE A 1 168 ? -2.297 -2.793 -2.098 1.00 50.66 168 ILE A N 1
ATOM 1303 C CA . ILE A 1 168 ? -1.689 -3.428 -0.909 1.00 50.66 168 ILE A CA 1
ATOM 1304 C C . ILE A 1 168 ? -0.431 -2.681 -0.427 1.00 50.66 168 ILE A C 1
ATOM 1306 O O . ILE A 1 168 ? 0.631 -2.896 -1.010 1.00 50.66 168 ILE A O 1
ATOM 1310 N N . PRO A 1 169 ? -0.464 -1.902 0.675 1.00 48.31 169 PRO A N 1
ATOM 1311 C CA . PRO A 1 169 ? 0.743 -1.740 1.468 1.00 48.31 169 PRO A CA 1
ATOM 1312 C C . PRO A 1 169 ? 0.897 -3.053 2.233 1.00 48.31 169 PRO A C 1
ATOM 1314 O O . PRO A 1 169 ? 0.033 -3.438 3.025 1.00 48.31 169 PRO A O 1
ATOM 1317 N N . VAL A 1 170 ? 1.947 -3.808 1.932 1.00 47.03 170 VAL A N 1
ATOM 1318 C CA . VAL A 1 170 ? 2.182 -5.068 2.631 1.00 47.03 170 VAL A CA 1
ATOM 1319 C C . VAL A 1 170 ? 2.678 -4.741 4.035 1.00 47.03 170 VAL A C 1
ATOM 1321 O O . VAL A 1 170 ? 3.801 -4.277 4.225 1.00 47.03 170 VAL A O 1
ATOM 1324 N N . PHE A 1 171 ? 1.841 -5.002 5.035 1.00 51.06 171 PHE A N 1
ATOM 1325 C CA . PHE A 1 171 ? 2.256 -4.995 6.431 1.00 51.06 171 PHE A CA 1
ATOM 1326 C C . PHE A 1 171 ? 3.120 -6.220 6.703 1.00 51.06 171 PHE A C 1
ATOM 1328 O O . PHE A 1 171 ? 2.612 -7.292 7.020 1.00 51.06 171 PHE A O 1
ATOM 1335 N N . TYR A 1 172 ? 4.435 -6.073 6.562 1.00 45.56 172 TYR A N 1
ATOM 1336 C CA . TYR A 1 172 ? 5.353 -7.168 6.883 1.00 45.56 172 TYR A CA 1
ATOM 1337 C C . TYR A 1 172 ? 5.552 -7.353 8.388 1.00 45.56 172 TYR A C 1
ATOM 1339 O O . TYR A 1 172 ? 5.866 -8.452 8.813 1.00 45.56 172 TYR A O 1
ATOM 1347 N N . ASN A 1 173 ? 5.376 -6.290 9.176 1.00 50.62 173 ASN A N 1
ATOM 1348 C CA . ASN A 1 173 ? 5.418 -6.289 10.640 1.00 50.62 173 ASN A CA 1
ATOM 1349 C C . ASN A 1 173 ? 4.896 -4.935 11.111 1.00 50.62 173 ASN A C 1
ATOM 1351 O O . ASN A 1 173 ? 5.506 -3.911 10.789 1.00 50.62 173 ASN A O 1
ATOM 1355 N N . VAL A 1 174 ? 3.778 -4.890 11.824 1.00 51.84 174 VAL A N 1
ATOM 1356 C CA . VAL A 1 174 ? 3.451 -3.704 12.615 1.00 51.84 174 VAL A CA 1
ATOM 1357 C C . VAL A 1 174 ? 4.245 -3.817 13.911 1.00 51.84 174 VAL A C 1
ATOM 1359 O O . VAL A 1 174 ? 4.286 -4.888 14.509 1.00 51.84 174 VAL A O 1
ATOM 1362 N N . GLY A 1 175 ? 4.940 -2.745 14.300 1.00 59.09 175 GLY A N 1
ATOM 1363 C CA . GLY A 1 175 ? 5.639 -2.702 15.587 1.00 59.09 175 GLY A CA 1
ATOM 1364 C C . GLY A 1 175 ? 4.689 -3.002 16.749 1.00 59.09 175 GLY A C 1
ATOM 1365 O O . GLY A 1 175 ? 3.475 -2.984 16.583 1.00 59.09 175 GLY A O 1
ATOM 1366 N N . ASP A 1 176 ? 5.226 -3.235 17.941 1.00 74.38 176 ASP A N 1
ATOM 1367 C CA . ASP A 1 176 ? 4.444 -3.729 19.082 1.00 74.38 176 ASP A CA 1
ATOM 1368 C C . ASP A 1 176 ? 3.337 -2.770 19.574 1.00 74.38 176 ASP A C 1
ATOM 1370 O O . ASP A 1 176 ? 2.602 -3.121 20.487 1.00 74.38 176 ASP A O 1
ATOM 1374 N N . ARG A 1 177 ? 3.168 -1.581 18.975 1.00 87.19 177 ARG A N 1
ATOM 1375 C CA . ARG A 1 177 ? 2.239 -0.539 19.422 1.00 87.19 177 ARG A CA 1
ATOM 1376 C C . ARG A 1 177 ? 1.444 0.112 18.286 1.00 87.19 177 ARG A C 1
ATOM 1378 O O . ARG A 1 177 ? 1.999 0.500 17.253 1.00 87.19 177 ARG A O 1
ATOM 1385 N N . VAL A 1 178 ? 0.155 0.311 18.551 1.00 90.06 178 VAL A N 1
ATOM 1386 C CA . VAL A 1 178 ? -0.806 1.088 17.763 1.00 90.06 178 VAL A CA 1
ATOM 1387 C C . VAL A 1 178 ? -1.354 2.205 18.643 1.00 90.06 178 VAL A C 1
ATOM 1389 O O . VAL A 1 178 ? -1.852 1.937 19.733 1.00 90.06 178 VAL A O 1
ATOM 1392 N N . ASP A 1 179 ? -1.295 3.444 18.169 1.00 93.81 179 ASP A N 1
ATOM 1393 C CA . ASP A 1 179 ? -1.949 4.587 18.804 1.00 93.81 179 ASP A CA 1
ATOM 1394 C C . ASP A 1 179 ? -3.160 4.998 17.965 1.00 93.81 179 ASP A C 1
ATOM 1396 O O . ASP A 1 179 ? -3.052 5.173 16.746 1.00 93.81 179 ASP A O 1
ATOM 1400 N N . VAL A 1 180 ? -4.310 5.166 18.609 1.00 94.38 180 VAL A N 1
ATOM 1401 C CA . VAL A 1 180 ? -5.524 5.667 17.966 1.00 94.38 180 VAL A CA 1
ATOM 1402 C C . VAL A 1 180 ? -5.466 7.189 17.935 1.00 94.38 180 VAL A C 1
ATOM 1404 O O . VAL A 1 180 ? -5.113 7.847 18.912 1.00 94.38 180 VAL A O 1
ATOM 1407 N N . LEU A 1 181 ? -5.781 7.761 16.779 1.00 94.31 181 LEU A N 1
ATOM 1408 C CA . LEU A 1 181 ? -5.785 9.200 16.585 1.00 94.31 181 LEU A CA 1
ATOM 1409 C C . LEU A 1 181 ? -7.039 9.809 17.185 1.00 94.31 181 LEU A C 1
ATOM 1411 O O . LEU A 1 181 ? -8.151 9.338 16.946 1.00 94.31 181 LEU A O 1
ATOM 1415 N N . LYS A 1 182 ? -6.862 10.936 17.870 1.00 92.25 182 LYS A N 1
ATOM 1416 C CA . LYS A 1 182 ? -7.991 11.787 18.252 1.00 92.25 182 LYS A CA 1
ATOM 1417 C C . LYS A 1 182 ? -8.591 12.435 17.003 1.00 92.25 182 LYS A C 1
ATOM 1419 O O . LYS A 1 182 ? -7.881 12.639 16.018 1.00 92.25 182 LYS A O 1
ATOM 1424 N N . ASP A 1 183 ? -9.860 12.838 17.060 1.00 88.44 183 ASP A N 1
ATOM 1425 C CA . ASP A 1 183 ? -10.569 13.409 15.901 1.00 88.44 183 ASP A CA 1
ATOM 1426 C C . ASP A 1 183 ? -9.790 14.565 15.237 1.00 88.44 183 ASP A C 1
ATOM 1428 O O . ASP A 1 183 ? -9.662 14.614 14.017 1.00 88.44 183 ASP A O 1
ATOM 1432 N N . ALA A 1 184 ? -9.161 15.448 16.024 1.00 90.00 184 ALA A N 1
ATOM 1433 C CA . ALA A 1 184 ? -8.333 16.534 15.491 1.00 90.00 184 ALA A CA 1
ATOM 1434 C C . ALA A 1 184 ? -7.076 16.047 14.735 1.00 90.00 184 ALA A C 1
ATOM 1436 O O . ALA A 1 184 ? -6.659 16.668 13.757 1.00 90.00 184 ALA A O 1
ATOM 1437 N N . GLU A 1 185 ? -6.452 14.950 15.172 1.00 90.38 185 GLU A N 1
ATOM 1438 C CA . GLU A 1 185 ? -5.326 14.331 14.461 1.00 90.38 185 GLU A CA 1
ATOM 1439 C C . GLU A 1 185 ? -5.797 13.597 13.201 1.00 90.38 185 GLU A C 1
ATOM 1441 O O . GLU A 1 185 ? -5.118 13.659 12.177 1.00 90.38 185 GLU A O 1
ATOM 1446 N N . LEU A 1 186 ? -6.963 12.945 13.255 1.00 89.38 186 LEU A N 1
ATOM 1447 C CA . LEU A 1 186 ? -7.585 12.311 12.094 1.00 89.38 186 LEU A CA 1
ATOM 1448 C C . LEU A 1 186 ? -7.923 13.347 11.011 1.00 89.38 186 LEU A C 1
ATOM 1450 O O . LEU A 1 186 ? -7.618 13.128 9.840 1.00 89.38 186 LEU A O 1
ATOM 1454 N N . THR A 1 187 ? -8.461 14.509 11.388 1.00 89.19 187 THR A N 1
ATOM 1455 C CA . THR A 1 187 ? -8.693 15.622 10.454 1.00 89.19 187 THR A CA 1
ATOM 1456 C C . THR A 1 187 ? -7.393 16.072 9.792 1.00 89.19 187 THR A C 1
ATOM 1458 O O . THR A 1 187 ? -7.327 16.128 8.565 1.00 89.19 187 THR A O 1
ATOM 1461 N N . LYS A 1 188 ? -6.320 16.283 10.568 1.00 88.69 188 LYS A N 1
ATOM 1462 C CA . LYS A 1 188 ? -4.997 16.637 10.019 1.00 88.69 188 LYS A CA 1
ATOM 1463 C C . LYS A 1 188 ? -4.436 15.564 9.084 1.00 88.69 188 LYS A C 1
ATOM 1465 O O . LYS A 1 188 ? -3.785 15.893 8.093 1.00 88.69 188 LYS A O 1
ATOM 1470 N N . LEU A 1 189 ? -4.660 14.283 9.383 1.00 86.38 189 LEU A N 1
ATOM 1471 C CA . LEU A 1 189 ? -4.273 13.188 8.494 1.00 86.38 189 LEU A CA 1
ATOM 1472 C C . LEU A 1 189 ? -5.034 13.270 7.165 1.00 86.38 189 LEU A C 1
ATOM 1474 O O . LEU A 1 189 ? -4.409 13.188 6.109 1.00 86.38 189 LEU A O 1
ATOM 1478 N N . ASN A 1 190 ? -6.351 13.474 7.206 1.00 86.88 190 ASN A N 1
ATOM 1479 C CA . ASN A 1 190 ? -7.183 13.595 6.008 1.00 86.88 190 ASN A CA 1
ATOM 1480 C C . ASN A 1 190 ? -6.801 14.818 5.158 1.00 86.88 190 ASN A C 1
ATOM 1482 O O . ASN A 1 190 ? -6.692 14.715 3.933 1.00 86.88 190 ASN A O 1
ATOM 1486 N N . GLU A 1 191 ? -6.529 15.960 5.793 1.00 88.44 191 GLU A N 1
ATOM 1487 C CA . GLU A 1 191 ? -5.999 17.158 5.130 1.00 88.44 191 GLU A CA 1
ATOM 1488 C C . GLU A 1 191 ? -4.652 16.869 4.467 1.00 88.44 191 GLU A C 1
ATOM 1490 O O . GLU A 1 191 ? -4.449 17.182 3.295 1.00 88.44 191 GLU A O 1
ATOM 1495 N N . ARG A 1 192 ? -3.742 16.199 5.183 1.00 86.12 192 ARG A N 1
ATOM 1496 C CA . ARG A 1 192 ? -2.436 15.815 4.645 1.00 86.12 192 ARG A CA 1
ATOM 1497 C C . ARG A 1 192 ? -2.562 14.885 3.444 1.00 86.12 192 ARG A C 1
ATOM 1499 O O . ARG A 1 192 ? -1.872 15.101 2.453 1.00 86.12 192 ARG A O 1
ATOM 1506 N N . ILE A 1 193 ? -3.421 13.871 3.519 1.00 84.88 193 ILE A N 1
ATOM 1507 C CA . ILE A 1 193 ? -3.702 12.968 2.396 1.00 84.88 193 ILE A CA 1
ATOM 1508 C C . ILE A 1 193 ? -4.205 13.772 1.192 1.00 84.88 193 ILE A C 1
ATOM 1510 O O . ILE A 1 193 ? -3.712 13.589 0.080 1.00 84.88 193 ILE A O 1
ATOM 1514 N N . THR A 1 194 ? -5.130 14.703 1.418 1.00 85.75 194 THR A N 1
ATOM 1515 C CA . THR A 1 194 ? -5.685 15.563 0.365 1.00 85.75 194 THR A CA 1
ATOM 1516 C C . THR A 1 194 ? -4.603 16.419 -0.293 1.00 85.75 194 THR A C 1
ATOM 1518 O O . THR A 1 194 ? -4.515 16.453 -1.519 1.00 85.75 194 THR A O 1
ATOM 1521 N N . THR A 1 195 ? -3.738 17.059 0.498 1.00 86.00 195 THR A N 1
ATOM 1522 C CA . THR A 1 195 ? -2.610 17.856 -0.007 1.00 86.00 195 THR A CA 1
ATOM 1523 C C . THR A 1 195 ? -1.639 17.003 -0.816 1.00 86.00 195 THR A C 1
ATOM 1525 O O . THR A 1 195 ? -1.294 17.371 -1.932 1.00 86.00 195 THR A O 1
ATOM 1528 N N . VAL A 1 196 ? -1.265 15.825 -0.310 1.00 83.69 196 VAL A N 1
ATOM 1529 C CA . VAL A 1 196 ? -0.365 14.892 -1.007 1.00 83.69 196 VAL A CA 1
ATOM 1530 C C . VAL A 1 196 ? -0.930 14.482 -2.369 1.00 83.69 196 VAL A C 1
ATOM 1532 O O . VAL A 1 196 ? -0.198 14.470 -3.357 1.00 83.69 196 VAL A O 1
ATOM 1535 N N . LEU A 1 197 ? -2.226 14.167 -2.444 1.00 83.81 197 LEU A N 1
ATOM 1536 C CA . LEU A 1 197 ? -2.878 13.804 -3.704 1.00 83.81 197 LEU A CA 1
ATOM 1537 C C . LEU A 1 197 ? -2.996 14.999 -4.663 1.00 83.81 197 LEU A C 1
ATOM 1539 O O . LEU A 1 197 ? -2.823 14.832 -5.867 1.00 83.81 197 LEU A O 1
ATOM 1543 N N . LYS A 1 198 ? -3.242 16.208 -4.150 1.00 85.12 198 LYS A N 1
ATOM 1544 C CA . LYS A 1 198 ? -3.284 17.427 -4.967 1.00 85.12 198 LYS A CA 1
ATOM 1545 C C . LYS A 1 198 ? -1.910 17.767 -5.551 1.00 85.12 198 LYS A C 1
ATOM 1547 O O . LYS A 1 198 ? -1.807 18.038 -6.745 1.00 85.12 198 LYS A O 1
ATOM 1552 N N . ASP A 1 199 ? -0.866 17.721 -4.728 1.00 82.62 199 ASP A N 1
ATOM 1553 C CA . ASP A 1 199 ? 0.517 17.958 -5.152 1.00 82.62 199 ASP A CA 1
ATOM 1554 C C . ASP A 1 199 ? 0.974 16.893 -6.150 1.00 82.62 199 ASP A C 1
ATOM 1556 O O . ASP A 1 199 ? 1.681 17.193 -7.115 1.00 82.62 199 ASP A O 1
ATOM 1560 N N . TRP A 1 200 ? 0.533 15.646 -5.951 1.00 80.88 200 TRP A N 1
ATOM 1561 C CA . TRP A 1 200 ? 0.720 14.589 -6.930 1.00 80.88 200 TRP A CA 1
ATOM 1562 C C . TRP A 1 200 ? 0.123 14.982 -8.274 1.00 80.88 200 TRP A C 1
ATOM 1564 O O . TRP A 1 200 ? 0.847 15.016 -9.266 1.00 80.88 200 TRP A O 1
ATOM 1574 N N . ASP A 1 201 ? -1.169 15.291 -8.330 1.00 82.88 201 ASP A N 1
ATOM 1575 C CA . ASP A 1 201 ? -1.847 15.605 -9.588 1.00 82.88 201 ASP A CA 1
ATOM 1576 C C . ASP A 1 201 ? -1.222 16.824 -10.285 1.00 82.88 201 ASP A C 1
ATOM 1578 O O . ASP A 1 201 ? -1.012 16.796 -11.498 1.00 82.88 201 ASP A O 1
ATOM 1582 N N . ALA A 1 202 ? -0.820 17.847 -9.523 1.00 84.00 202 ALA A N 1
ATOM 1583 C CA . ALA A 1 202 ? -0.160 19.040 -10.053 1.00 84.00 202 ALA A CA 1
ATOM 1584 C C . ALA A 1 202 ? 1.161 18.731 -10.788 1.00 84.00 202 ALA A C 1
ATOM 1586 O O . ALA A 1 202 ? 1.487 19.389 -11.774 1.00 84.00 202 ALA A O 1
ATOM 1587 N N . LYS A 1 203 ? 1.896 17.695 -10.363 1.00 83.00 203 LYS A N 1
ATOM 1588 C CA . LYS A 1 203 ? 3.151 17.246 -10.996 1.00 83.00 203 LYS A CA 1
ATOM 1589 C C . LYS A 1 203 ? 2.954 16.280 -12.170 1.00 83.00 203 LYS A C 1
ATOM 1591 O O . LYS A 1 203 ? 3.929 15.722 -12.676 1.00 83.00 203 LYS A O 1
ATOM 1596 N N . ALA A 1 204 ? 1.721 16.049 -12.627 1.00 82.06 204 ALA A N 1
ATOM 1597 C CA . ALA A 1 204 ? 1.467 15.168 -13.770 1.00 82.06 204 ALA A CA 1
ATOM 1598 C C . ALA A 1 204 ? 2.265 15.547 -15.039 1.00 82.06 204 ALA A C 1
ATOM 1600 O O . ALA A 1 204 ? 2.850 14.637 -15.633 1.00 82.06 204 ALA A O 1
ATOM 1601 N N . PRO A 1 205 ? 2.393 16.836 -15.427 1.00 85.31 205 PRO A N 1
ATOM 1602 C CA . PRO A 1 205 ? 3.191 17.221 -16.593 1.00 85.31 205 PRO A CA 1
ATOM 1603 C C . PRO A 1 205 ? 4.683 16.906 -16.429 1.00 85.31 205 PRO A C 1
ATOM 1605 O O . PRO A 1 205 ? 5.313 16.398 -17.352 1.00 85.31 205 PRO A O 1
ATOM 1608 N N . GLU A 1 206 ? 5.249 17.143 -15.242 1.00 84.69 206 GLU A N 1
ATOM 1609 C CA . GLU A 1 206 ? 6.658 16.847 -14.948 1.00 84.69 206 GLU A CA 1
ATOM 1610 C C . GLU A 1 206 ? 6.947 15.345 -15.019 1.00 84.69 206 GLU A C 1
ATOM 1612 O O . GLU A 1 206 ? 7.977 14.930 -15.557 1.00 84.69 206 GLU A O 1
ATOM 1617 N N . ARG A 1 207 ? 6.027 14.516 -14.506 1.00 82.31 207 ARG A N 1
ATOM 1618 C CA . ARG A 1 207 ? 6.138 13.055 -14.592 1.00 82.31 207 ARG A CA 1
ATOM 1619 C C . ARG A 1 207 ? 6.038 12.561 -16.030 1.00 82.31 207 ARG A C 1
ATOM 1621 O O . ARG A 1 207 ? 6.837 11.708 -16.406 1.00 82.31 207 ARG A O 1
ATOM 1628 N N . ALA A 1 208 ? 5.120 13.110 -16.825 1.00 82.69 208 ALA A N 1
ATOM 1629 C CA . ALA A 1 208 ? 5.013 12.790 -18.247 1.00 82.69 208 ALA A CA 1
ATOM 1630 C C . ALA A 1 208 ? 6.306 13.160 -18.995 1.00 82.69 208 ALA A C 1
ATOM 1632 O O . ALA A 1 208 ? 6.885 12.317 -19.673 1.00 82.69 208 ALA A O 1
ATOM 1633 N N . ALA A 1 209 ? 6.835 14.368 -18.770 1.00 85.19 209 ALA A N 1
ATOM 1634 C CA . ALA A 1 209 ? 8.093 14.817 -19.367 1.00 85.19 209 ALA A CA 1
ATOM 1635 C C . ALA A 1 209 ? 9.311 13.995 -18.901 1.00 85.19 209 ALA A C 1
ATOM 1637 O O . ALA A 1 209 ? 10.280 13.821 -19.639 1.00 85.19 209 ALA A O 1
ATOM 1638 N N . ARG A 1 210 ? 9.311 13.489 -17.660 1.00 83.75 210 ARG A N 1
ATOM 1639 C CA . ARG A 1 210 ? 10.346 12.564 -17.174 1.00 83.75 210 ARG A CA 1
ATOM 1640 C C . ARG A 1 210 ? 10.259 11.211 -17.881 1.00 83.75 210 ARG A C 1
ATOM 1642 O O . ARG A 1 210 ? 11.276 10.756 -18.384 1.00 83.75 210 ARG A O 1
ATOM 1649 N N . GLN A 1 211 ? 9.070 10.615 -17.967 1.00 82.56 211 GLN A N 1
ATOM 1650 C CA . GLN A 1 211 ? 8.873 9.341 -18.669 1.00 82.56 211 GLN A CA 1
ATOM 1651 C C . GLN A 1 211 ? 9.231 9.444 -20.153 1.00 82.56 211 GLN A C 1
ATOM 1653 O O . GLN A 1 211 ? 9.857 8.539 -20.697 1.00 82.56 211 GLN A O 1
ATOM 1658 N N . GLU A 1 212 ? 8.885 10.554 -20.805 1.00 85.75 212 GLU A N 1
ATOM 1659 C CA . GLU A 1 212 ? 9.256 10.796 -22.198 1.00 85.75 212 GLU A CA 1
ATOM 1660 C C . GLU A 1 212 ? 10.778 10.886 -22.373 1.00 85.75 212 GLU A C 1
ATOM 1662 O O . GLU A 1 212 ? 11.322 10.261 -23.283 1.00 85.75 212 GLU A O 1
ATOM 1667 N N . ARG A 1 213 ? 11.481 11.584 -21.468 1.00 86.75 213 ARG A N 1
ATOM 1668 C CA . ARG A 1 213 ? 12.953 11.632 -21.460 1.00 86.75 213 ARG A CA 1
ATOM 1669 C C . ARG A 1 213 ? 13.576 10.260 -21.232 1.00 86.75 213 ARG A C 1
ATOM 1671 O O . ARG A 1 213 ? 14.427 9.860 -22.015 1.00 86.75 213 ARG A O 1
ATOM 1678 N N . GLU A 1 214 ? 13.121 9.520 -20.226 1.00 83.44 214 GLU A N 1
ATOM 1679 C CA . GLU A 1 214 ? 13.609 8.165 -19.933 1.00 83.44 214 GLU A CA 1
ATOM 1680 C C . GLU A 1 214 ? 13.384 7.220 -21.123 1.00 83.44 214 GLU A C 1
ATOM 1682 O O . GLU A 1 214 ? 14.262 6.440 -21.493 1.00 83.44 214 GLU A O 1
ATOM 1687 N N . PHE A 1 215 ? 12.229 7.320 -21.782 1.00 84.62 215 PHE A N 1
ATOM 1688 C CA . PHE A 1 215 ? 11.925 6.536 -22.973 1.00 84.62 215 PHE A CA 1
ATOM 1689 C C . PHE A 1 215 ? 12.773 6.947 -24.184 1.00 84.62 215 PHE A C 1
ATOM 1691 O O . PHE A 1 215 ? 13.230 6.083 -24.938 1.00 84.62 215 PHE A O 1
ATOM 1698 N N . ALA A 1 216 ? 13.016 8.245 -24.376 1.00 89.25 216 ALA A N 1
ATOM 1699 C CA . ALA A 1 216 ? 13.900 8.752 -25.420 1.00 89.25 216 ALA A CA 1
ATOM 1700 C C . ALA A 1 216 ? 15.355 8.312 -25.189 1.00 89.25 216 ALA A C 1
ATOM 1702 O O . ALA A 1 216 ? 16.010 7.853 -26.124 1.00 89.25 216 ALA A O 1
ATOM 1703 N N . GLU A 1 217 ? 15.842 8.375 -23.949 1.00 87.44 217 GLU A N 1
ATOM 1704 C CA . GLU A 1 217 ? 17.165 7.890 -23.551 1.00 87.44 217 GLU A CA 1
ATOM 1705 C C . GLU A 1 217 ? 17.298 6.380 -23.757 1.00 87.44 217 GLU A C 1
ATOM 1707 O O . GLU A 1 217 ? 18.298 5.927 -24.318 1.00 87.44 217 GLU A O 1
ATOM 1712 N N . PHE A 1 218 ? 16.277 5.605 -23.380 1.00 83.88 218 PHE A N 1
ATOM 1713 C CA . PHE A 1 218 ? 16.224 4.167 -23.634 1.00 83.88 218 PHE A CA 1
ATOM 1714 C C . PHE A 1 218 ? 16.286 3.858 -25.135 1.00 83.88 218 PHE A C 1
ATOM 1716 O O . PHE A 1 218 ? 17.112 3.051 -25.565 1.00 83.88 218 PHE A O 1
ATOM 1723 N N . LYS A 1 219 ? 15.477 4.542 -25.956 1.00 88.06 219 LYS A N 1
ATOM 1724 C CA . LYS A 1 219 ? 15.519 4.406 -27.421 1.00 88.06 219 LYS A CA 1
ATOM 1725 C C . LYS A 1 219 ? 16.883 4.781 -27.993 1.00 88.06 219 LYS A C 1
ATOM 1727 O O . LYS A 1 219 ? 17.405 4.054 -28.833 1.00 88.06 219 LYS A O 1
ATOM 1732 N N . ALA A 1 220 ? 17.482 5.877 -27.533 1.00 88.75 220 ALA A N 1
ATOM 1733 C CA . ALA A 1 220 ? 18.802 6.311 -27.976 1.00 88.75 220 ALA A CA 1
ATOM 1734 C C . ALA A 1 220 ? 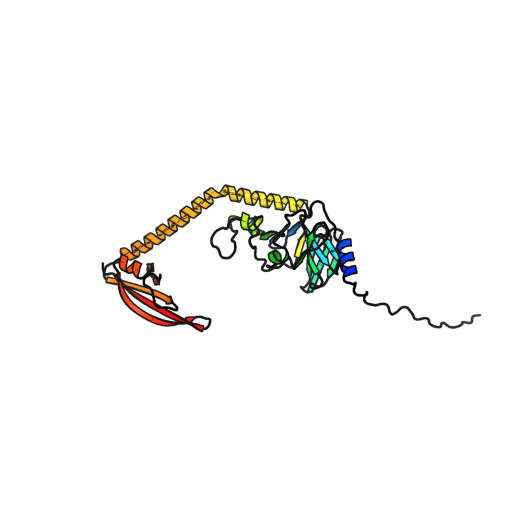19.905 5.326 -27.554 1.00 88.75 220 ALA A C 1
ATOM 1736 O O . ALA A 1 220 ? 20.845 5.082 -28.307 1.00 88.75 220 ALA A O 1
ATOM 1737 N N . ALA A 1 221 ? 19.811 4.732 -26.362 1.00 86.88 221 ALA A N 1
ATOM 1738 C CA . ALA A 1 221 ? 20.717 3.677 -25.919 1.00 86.88 221 ALA A CA 1
ATOM 1739 C C . ALA A 1 221 ? 20.577 2.408 -26.776 1.00 86.88 221 ALA A C 1
ATOM 1741 O O . ALA A 1 221 ? 21.589 1.896 -27.252 1.00 86.88 221 ALA A O 1
ATOM 1742 N N . ALA A 1 222 ? 19.346 1.959 -27.041 1.00 85.50 222 ALA A N 1
ATOM 1743 C CA . ALA A 1 222 ? 19.076 0.818 -27.915 1.00 85.50 222 ALA A CA 1
ATOM 1744 C C . ALA A 1 222 ? 19.591 1.059 -29.345 1.00 85.50 222 ALA A C 1
ATOM 1746 O O . ALA A 1 222 ? 20.241 0.191 -29.926 1.00 85.50 222 ALA A O 1
ATOM 1747 N N . GLN A 1 223 ? 19.385 2.265 -29.887 1.00 88.31 223 GLN A N 1
ATOM 1748 C CA . GLN A 1 223 ? 19.904 2.637 -31.202 1.00 88.31 223 GLN A CA 1
ATOM 1749 C C . GLN A 1 223 ? 21.437 2.635 -31.229 1.00 88.31 223 GLN A C 1
ATOM 1751 O O . GLN A 1 223 ? 22.022 2.059 -32.139 1.00 88.31 223 GLN A O 1
ATOM 1756 N N . ARG A 1 224 ? 22.102 3.188 -30.202 1.00 88.56 224 ARG A N 1
ATOM 1757 C CA . ARG A 1 224 ? 23.572 3.146 -30.089 1.00 88.56 224 ARG A CA 1
ATOM 1758 C C . ARG A 1 224 ? 24.116 1.718 -30.046 1.00 88.56 224 ARG A C 1
ATOM 1760 O O . ARG A 1 224 ? 25.141 1.452 -30.667 1.00 88.56 224 ARG A O 1
ATOM 1767 N N . GLN A 1 225 ? 23.446 0.801 -29.347 1.00 88.06 225 GLN A N 1
ATOM 1768 C CA . GLN A 1 225 ? 23.833 -0.615 -29.335 1.00 88.06 225 GLN A CA 1
ATOM 1769 C C . GLN A 1 225 ? 23.668 -1.259 -30.717 1.00 88.06 225 GLN A C 1
ATOM 1771 O O . GLN A 1 225 ? 24.555 -1.984 -31.167 1.00 88.06 225 GLN A O 1
ATOM 1776 N N . LEU A 1 226 ? 22.571 -0.959 -31.418 1.00 88.62 226 LEU A N 1
ATOM 1777 C CA . LEU A 1 226 ? 22.329 -1.461 -32.770 1.00 88.62 226 LEU A CA 1
ATOM 1778 C C . LEU A 1 226 ? 23.349 -0.912 -33.777 1.00 88.62 226 LEU A C 1
ATOM 1780 O O . LEU A 1 226 ? 23.847 -1.654 -34.622 1.00 88.62 226 LEU A O 1
ATOM 1784 N N . ASP A 1 227 ? 23.702 0.368 -33.673 1.00 90.44 227 ASP A N 1
ATOM 1785 C CA . ASP A 1 227 ? 24.722 0.988 -34.519 1.00 90.44 227 ASP A CA 1
ATOM 1786 C C . ASP A 1 227 ? 26.110 0.412 -34.220 1.00 90.44 227 ASP A C 1
ATOM 1788 O O . ASP A 1 227 ? 26.875 0.149 -35.146 1.00 90.44 227 ASP A O 1
ATOM 1792 N N . HIS A 1 228 ? 26.425 0.133 -32.950 1.00 90.06 228 HIS A N 1
ATOM 1793 C CA . HIS A 1 228 ? 27.662 -0.555 -32.575 1.00 90.06 228 HIS A CA 1
ATOM 1794 C C . HIS A 1 228 ? 27.752 -1.955 -33.201 1.00 90.06 228 HIS A C 1
ATOM 1796 O O . HIS A 1 228 ? 28.799 -2.336 -33.725 1.00 90.06 228 HIS A O 1
ATOM 1802 N N . LEU A 1 229 ? 26.642 -2.698 -33.210 1.00 91.88 229 LEU A N 1
ATOM 1803 C CA . LEU A 1 229 ? 26.545 -3.998 -33.871 1.00 91.88 229 LEU A CA 1
ATOM 1804 C C . LEU A 1 229 ? 26.713 -3.884 -35.398 1.00 91.88 229 LEU A C 1
ATOM 1806 O O . LEU A 1 229 ? 27.425 -4.682 -36.009 1.00 91.88 229 LEU A O 1
ATOM 1810 N N . ARG A 1 230 ? 26.069 -2.896 -36.030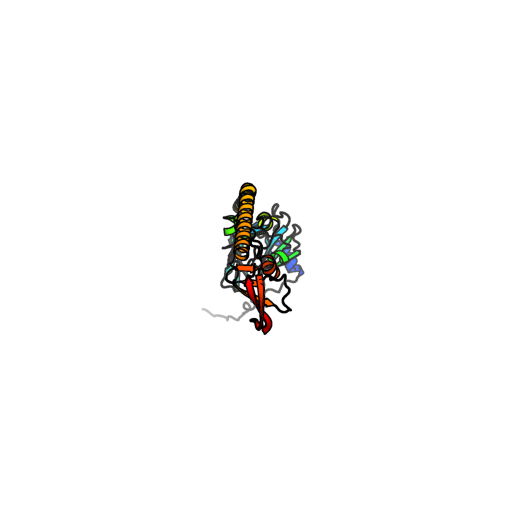 1.00 91.75 230 ARG A N 1
ATOM 1811 C CA . ARG A 1 230 ? 26.107 -2.688 -37.489 1.00 91.75 230 ARG A CA 1
ATOM 1812 C C . ARG A 1 230 ? 27.465 -2.211 -37.991 1.00 91.75 230 ARG A C 1
ATOM 1814 O O . ARG A 1 230 ? 27.898 -2.675 -39.042 1.00 91.75 230 ARG A O 1
ATOM 1821 N N . ASN A 1 231 ? 28.130 -1.336 -37.244 1.00 93.00 231 ASN A N 1
ATOM 1822 C CA . ASN A 1 231 ? 29.379 -0.686 -37.650 1.00 93.00 231 ASN A CA 1
ATOM 1823 C C . ASN A 1 231 ? 30.640 -1.470 -37.257 1.00 93.00 231 ASN A C 1
ATOM 1825 O O . ASN A 1 231 ? 31.749 -0.974 -37.446 1.00 93.00 231 ASN A O 1
ATOM 1829 N N . ALA A 1 232 ? 30.501 -2.675 -36.699 1.00 92.81 232 ALA A N 1
ATOM 1830 C CA . ALA A 1 232 ? 31.645 -3.546 -36.470 1.00 92.81 232 ALA A CA 1
ATOM 1831 C C . ALA A 1 232 ? 32.359 -3.874 -37.792 1.00 92.81 232 ALA A C 1
ATOM 1833 O O . ALA A 1 232 ? 31.721 -4.065 -38.829 1.00 92.81 232 ALA A O 1
ATOM 1834 N N . SER A 1 233 ? 33.685 -3.965 -37.750 1.00 94.56 233 SER A N 1
ATOM 1835 C CA . SER A 1 233 ? 34.492 -4.273 -38.930 1.00 94.56 233 SER A CA 1
ATOM 1836 C C . SER A 1 233 ? 34.227 -5.688 -39.449 1.00 94.56 233 SER A C 1
ATOM 1838 O O . SER A 1 233 ? 34.023 -6.628 -38.679 1.00 94.56 233 SER A O 1
ATOM 1840 N N . THR A 1 234 ? 34.298 -5.874 -40.769 1.00 94.38 234 THR A N 1
ATOM 1841 C CA . THR A 1 234 ? 34.293 -7.222 -41.360 1.00 94.38 234 THR A CA 1
ATOM 1842 C C . THR A 1 234 ? 35.433 -8.058 -40.772 1.00 94.38 234 THR A C 1
ATOM 1844 O O . THR A 1 234 ? 36.560 -7.585 -40.642 1.00 94.38 234 THR A O 1
ATOM 1847 N N . GLY A 1 235 ? 35.128 -9.298 -40.390 1.00 90.56 235 GLY A N 1
ATOM 1848 C CA . GLY A 1 235 ? 36.043 -10.205 -39.702 1.00 90.56 235 GLY A CA 1
ATOM 1849 C C . GLY A 1 235 ? 35.946 -10.176 -38.173 1.00 90.56 235 GLY A C 1
ATOM 1850 O O . GLY A 1 235 ? 36.447 -11.103 -37.540 1.00 90.56 235 GLY A O 1
ATOM 1851 N N . THR A 1 236 ? 35.275 -9.187 -37.567 1.00 95.62 236 THR A N 1
ATOM 1852 C CA . THR A 1 236 ? 35.044 -9.164 -36.114 1.00 95.62 236 THR A CA 1
ATOM 1853 C C . THR A 1 236 ? 34.243 -10.387 -35.666 1.00 95.62 236 THR A C 1
ATOM 1855 O O . THR A 1 236 ? 33.283 -10.791 -36.324 1.00 95.62 236 THR A O 1
ATOM 1858 N N . GLN A 1 237 ? 34.631 -10.965 -34.528 1.00 94.25 237 GLN A N 1
ATOM 1859 C CA . GLN A 1 237 ? 33.924 -12.072 -33.892 1.00 94.25 237 GLN A CA 1
ATOM 1860 C C . GLN A 1 237 ? 33.227 -11.612 -32.612 1.00 94.25 237 GLN A C 1
ATOM 1862 O O . GLN A 1 237 ? 33.752 -10.787 -31.864 1.00 94.25 237 GLN A O 1
ATOM 1867 N N . ALA A 1 238 ? 32.051 -12.172 -32.355 1.00 94.38 238 ALA A N 1
ATOM 1868 C CA . ALA A 1 238 ? 31.289 -11.952 -31.136 1.00 94.38 238 ALA A CA 1
ATOM 1869 C C . ALA A 1 238 ? 30.796 -13.292 -30.594 1.00 94.38 238 ALA A C 1
ATOM 1871 O O . ALA A 1 238 ? 30.594 -14.240 -31.352 1.00 94.38 238 ALA A O 1
ATOM 1872 N N . TYR A 1 239 ? 30.578 -13.370 -29.288 1.00 94.56 239 TYR A N 1
ATOM 1873 C CA . TYR A 1 239 ? 29.903 -14.503 -28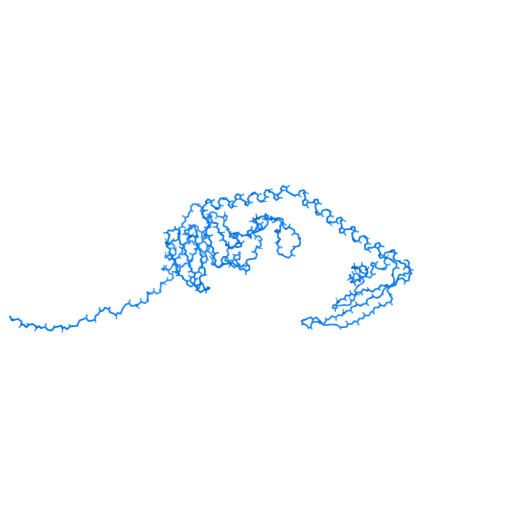.676 1.00 94.56 239 TYR A CA 1
ATOM 1874 C C . TYR A 1 239 ? 28.752 -14.000 -27.817 1.00 94.56 239 TYR A C 1
ATOM 1876 O O . TYR A 1 239 ? 28.841 -12.936 -27.200 1.00 94.56 239 TYR A O 1
ATOM 1884 N N . CYS A 1 240 ? 27.674 -14.769 -27.807 1.00 95.19 240 CYS A N 1
ATOM 1885 C CA . CYS A 1 240 ? 26.499 -14.502 -27.001 1.00 95.19 240 CYS A CA 1
ATOM 1886 C C . CYS A 1 240 ? 25.998 -15.799 -26.382 1.00 95.19 240 CYS A C 1
ATOM 1888 O O . CYS A 1 240 ? 26.168 -16.869 -26.971 1.00 95.19 240 CYS A O 1
ATOM 1890 N N . GLU A 1 241 ? 25.357 -15.717 -25.222 1.00 94.50 241 GLU A N 1
ATOM 1891 C CA . GLU A 1 241 ? 24.865 -16.899 -24.528 1.00 94.50 241 GLU A CA 1
ATOM 1892 C C . GLU A 1 241 ? 23.471 -16.735 -23.930 1.00 94.50 241 GLU A C 1
ATOM 1894 O O . GLU A 1 241 ? 23.014 -15.626 -23.659 1.00 94.50 241 GLU A O 1
ATOM 1899 N N . ARG A 1 242 ? 22.763 -17.858 -23.776 1.00 93.50 242 ARG A N 1
ATOM 1900 C CA . ARG A 1 242 ? 21.491 -17.927 -23.053 1.00 93.50 242 ARG A CA 1
ATOM 1901 C C . ARG A 1 242 ? 21.177 -19.350 -22.611 1.00 93.50 242 ARG A C 1
ATOM 1903 O O . ARG A 1 242 ? 21.316 -20.292 -23.387 1.00 93.50 242 ARG A O 1
ATOM 1910 N N . ALA A 1 243 ? 20.671 -19.489 -21.390 1.00 90.25 243 ALA A N 1
ATOM 1911 C CA . ALA A 1 243 ? 20.099 -20.738 -20.906 1.00 90.25 243 ALA A CA 1
ATOM 1912 C C . ALA A 1 243 ? 18.629 -20.876 -21.346 1.00 90.25 243 ALA A C 1
ATOM 1914 O O . ALA A 1 243 ? 17.829 -19.961 -21.132 1.00 90.25 243 ALA A O 1
ATOM 1915 N N . LEU A 1 244 ? 18.272 -22.015 -21.946 1.00 88.12 244 LEU A N 1
ATOM 1916 C CA . LEU A 1 244 ? 16.906 -22.358 -22.367 1.00 88.12 244 LEU A CA 1
ATOM 1917 C C . LEU A 1 244 ? 16.577 -23.812 -22.005 1.00 88.12 244 LEU A C 1
ATOM 1919 O O . LEU A 1 244 ? 17.465 -24.659 -21.951 1.00 88.12 244 LEU A O 1
ATOM 1923 N N . GLN A 1 245 ? 15.298 -24.108 -21.764 1.00 83.12 245 GLN A N 1
ATOM 1924 C CA . GLN A 1 245 ? 14.815 -25.492 -21.609 1.00 83.12 245 GLN A CA 1
ATOM 1925 C C . GLN A 1 245 ? 14.557 -26.174 -22.957 1.00 83.12 245 GLN A C 1
ATOM 1927 O O . GLN A 1 245 ? 14.567 -27.397 -23.042 1.00 83.12 245 GLN A O 1
ATOM 1932 N N . GLU A 1 246 ? 14.352 -25.380 -24.005 1.00 83.75 246 GLU A N 1
ATOM 1933 C CA . GLU A 1 246 ? 14.025 -25.828 -25.356 1.00 83.75 246 GLU A CA 1
ATOM 1934 C C . GLU A 1 246 ? 15.119 -25.423 -26.354 1.00 83.75 246 GLU A C 1
ATOM 1936 O O . GLU A 1 246 ? 16.049 -24.682 -26.021 1.00 83.75 246 GLU A O 1
ATOM 1941 N N . ASN A 1 247 ? 14.979 -25.894 -27.596 1.00 83.56 247 ASN A N 1
ATOM 1942 C CA . ASN A 1 247 ? 15.847 -25.520 -28.710 1.00 83.56 247 ASN A CA 1
ATOM 1943 C C . ASN A 1 247 ? 15.873 -24.005 -28.923 1.00 83.56 247 ASN A C 1
ATOM 1945 O O . ASN A 1 247 ? 14.836 -23.360 -28.825 1.00 83.56 247 ASN A O 1
ATOM 1949 N N . LEU A 1 248 ? 17.040 -23.460 -29.281 1.00 83.94 248 LEU A N 1
ATOM 1950 C CA . LEU A 1 248 ? 17.236 -22.029 -29.509 1.00 83.94 248 LEU A CA 1
ATOM 1951 C C . LEU A 1 248 ? 16.509 -21.537 -30.781 1.00 83.94 248 LEU A C 1
ATOM 1953 O O . LEU A 1 248 ? 16.977 -21.815 -31.888 1.00 83.94 248 LEU A O 1
ATOM 1957 N N . PRO A 1 249 ? 15.417 -20.757 -30.663 1.00 85.31 249 PRO A N 1
ATOM 1958 C CA . PRO A 1 249 ? 14.771 -20.095 -31.792 1.00 85.31 249 PRO A CA 1
ATOM 1959 C C . PRO A 1 249 ? 15.573 -18.854 -32.215 1.00 85.31 249 PRO A C 1
ATOM 1961 O O . PRO A 1 249 ? 16.190 -18.192 -31.379 1.00 85.31 249 PRO A O 1
ATOM 1964 N N . SER A 1 250 ? 15.521 -18.479 -33.496 1.00 79.44 250 SER A N 1
ATOM 1965 C CA . SER A 1 250 ? 16.303 -17.343 -34.020 1.00 79.44 250 SER A CA 1
ATOM 1966 C C . SER A 1 250 ? 15.918 -15.985 -33.417 1.00 79.44 250 SER A C 1
ATOM 1968 O O . SER A 1 250 ? 16.787 -15.132 -33.239 1.00 79.44 250 SER A O 1
ATOM 1970 N N . GLY A 1 251 ? 14.648 -15.819 -33.034 1.00 83.88 251 GLY A N 1
ATOM 1971 C CA . GLY A 1 251 ? 14.113 -14.599 -32.421 1.00 83.88 251 GLY A CA 1
ATOM 1972 C C . GLY A 1 251 ? 14.347 -14.473 -30.911 1.00 83.88 251 GLY A C 1
ATOM 1973 O O . GLY A 1 251 ? 13.915 -13.495 -30.303 1.00 83.88 251 GLY A O 1
ATOM 1974 N N . VAL A 1 252 ? 15.006 -15.442 -30.268 1.00 87.62 252 VAL A N 1
ATOM 1975 C CA . VAL A 1 252 ? 15.319 -15.338 -28.838 1.00 87.62 252 VAL A CA 1
ATOM 1976 C C . VAL A 1 252 ? 16.535 -14.440 -28.631 1.00 87.62 252 VAL A C 1
ATOM 1978 O O . VAL A 1 252 ? 17.596 -14.660 -29.206 1.00 87.62 252 VAL A O 1
ATOM 1981 N N . SER A 1 253 ? 16.386 -13.440 -27.760 1.00 90.69 253 SER A N 1
ATOM 1982 C CA . SER A 1 253 ? 17.485 -12.555 -27.364 1.00 90.69 253 SER A CA 1
ATOM 1983 C C . SER A 1 253 ? 18.579 -13.333 -26.633 1.00 90.69 253 SER A C 1
ATOM 1985 O O . SER A 1 253 ? 18.288 -14.030 -25.667 1.00 90.69 253 SER A O 1
ATOM 1987 N N . LEU A 1 254 ? 19.830 -13.160 -27.029 1.00 92.44 254 LEU A N 1
ATOM 1988 C CA . LEU A 1 254 ? 21.020 -13.701 -26.378 1.00 92.44 254 LEU A CA 1
ATOM 1989 C C . LEU A 1 254 ? 21.732 -12.594 -25.593 1.00 92.44 254 LEU A C 1
ATOM 1991 O O . LEU A 1 254 ? 21.644 -11.426 -25.973 1.00 92.44 254 LEU A O 1
ATOM 1995 N N . ASP A 1 255 ? 22.436 -12.949 -24.521 1.00 93.44 255 ASP A N 1
ATOM 1996 C CA . ASP A 1 255 ? 23.297 -12.032 -23.772 1.00 93.44 255 ASP A CA 1
ATOM 1997 C C . ASP A 1 255 ? 24.696 -12.004 -24.411 1.00 93.44 255 ASP A C 1
ATOM 1999 O O . ASP A 1 255 ? 25.416 -12.999 -24.401 1.00 93.44 255 ASP A O 1
ATOM 2003 N N . CYS A 1 256 ? 25.085 -10.868 -24.987 1.00 92.88 256 CYS A N 1
ATOM 2004 C CA . CYS A 1 256 ? 26.353 -10.653 -25.684 1.00 92.88 256 CYS A CA 1
ATOM 2005 C C . CYS A 1 256 ? 27.221 -9.653 -24.900 1.00 92.88 256 CYS A C 1
ATOM 2007 O O . CYS A 1 256 ? 26.871 -8.472 -24.851 1.00 92.88 256 CYS A O 1
ATOM 2009 N N . PRO A 1 257 ? 28.384 -10.035 -24.344 1.00 89.88 257 PRO A N 1
ATOM 2010 C CA . PRO A 1 257 ? 29.161 -9.150 -23.466 1.00 89.88 257 PRO A CA 1
ATOM 2011 C C . PRO A 1 257 ? 29.559 -7.799 -24.076 1.00 89.88 257 PRO A C 1
ATOM 2013 O O . PRO A 1 257 ? 29.562 -6.790 -23.380 1.00 89.88 257 PRO A O 1
ATOM 2016 N N . ASN A 1 258 ? 29.840 -7.765 -25.382 1.00 87.31 258 ASN A N 1
ATOM 2017 C CA . ASN A 1 258 ? 30.297 -6.551 -26.071 1.00 87.31 258 ASN A CA 1
ATOM 2018 C C . ASN A 1 258 ? 29.175 -5.772 -26.773 1.00 87.31 258 ASN A C 1
ATOM 2020 O O . ASN A 1 258 ? 29.386 -4.636 -27.183 1.00 87.31 258 ASN A O 1
ATOM 2024 N N . TYR A 1 259 ? 27.994 -6.374 -26.931 1.00 86.69 259 TYR A N 1
ATOM 2025 C CA . TYR A 1 259 ? 26.912 -5.804 -27.743 1.00 86.69 259 TYR A CA 1
ATOM 2026 C C . TYR A 1 259 ? 25.600 -5.634 -26.963 1.00 86.69 259 TYR A C 1
ATOM 2028 O O . TYR A 1 259 ? 24.731 -4.892 -27.398 1.00 86.69 259 TYR A O 1
ATOM 2036 N N . GLY A 1 260 ? 25.453 -6.232 -25.781 1.00 88.12 260 GLY A N 1
ATOM 2037 C CA . GLY A 1 260 ? 24.207 -6.208 -25.017 1.00 88.12 260 GLY A CA 1
ATOM 2038 C C . GLY A 1 260 ? 23.296 -7.378 -25.382 1.00 88.12 260 GLY A C 1
ATOM 2039 O O . GLY A 1 260 ? 23.764 -8.501 -25.530 1.00 88.12 260 GLY A O 1
ATOM 2040 N N . ARG A 1 261 ? 21.987 -7.143 -25.481 1.00 91.19 261 ARG A N 1
ATOM 2041 C CA . ARG A 1 261 ? 20.987 -8.197 -25.701 1.00 91.19 261 ARG A CA 1
ATOM 2042 C C . ARG A 1 261 ? 20.445 -8.157 -27.123 1.00 91.19 261 ARG A C 1
ATOM 2044 O O . ARG A 1 261 ? 19.736 -7.218 -27.465 1.00 91.19 261 ARG A O 1
ATOM 2051 N N . PHE A 1 262 ? 20.748 -9.181 -27.915 1.00 91.31 262 PHE A N 1
ATOM 2052 C CA . PHE A 1 262 ? 20.352 -9.261 -29.325 1.00 91.31 262 PHE A CA 1
ATOM 2053 C C . PHE A 1 262 ? 19.993 -10.684 -29.734 1.00 91.31 262 PHE A C 1
ATOM 2055 O O . PHE A 1 262 ? 20.566 -11.650 -29.235 1.00 91.31 262 PHE A O 1
ATOM 2062 N N . SER A 1 263 ? 19.040 -10.821 -30.648 1.00 93.00 263 SER A N 1
ATOM 2063 C CA . SER A 1 263 ? 18.671 -12.106 -31.241 1.00 93.00 263 SER A CA 1
ATOM 2064 C C . SER A 1 263 ? 19.628 -12.512 -32.368 1.00 93.00 263 SER A C 1
ATOM 2066 O O . SER A 1 263 ? 20.391 -11.695 -32.888 1.00 93.00 263 SER A O 1
ATOM 2068 N N . ILE A 1 264 ? 19.572 -13.780 -32.791 1.00 92.25 264 ILE A N 1
ATOM 2069 C CA . ILE A 1 264 ? 20.314 -14.234 -33.980 1.00 92.25 264 ILE A CA 1
ATOM 2070 C C . ILE A 1 264 ? 19.879 -13.431 -35.214 1.00 92.25 264 ILE A C 1
ATOM 2072 O O . ILE A 1 264 ? 20.711 -13.115 -36.067 1.00 92.25 264 ILE A O 1
ATOM 2076 N N . ASP A 1 265 ? 18.593 -13.090 -35.306 1.00 93.31 265 ASP A N 1
ATOM 2077 C CA . ASP A 1 265 ? 18.051 -12.332 -36.432 1.00 93.31 265 ASP A CA 1
ATOM 2078 C C . ASP A 1 265 ? 18.565 -10.883 -36.451 1.00 93.31 265 ASP A C 1
ATOM 2080 O O . ASP A 1 265 ? 18.881 -10.372 -37.526 1.00 93.31 265 ASP A O 1
ATOM 2084 N N . ASP A 1 266 ? 18.776 -10.253 -35.290 1.00 92.12 266 ASP A N 1
ATOM 2085 C CA . ASP A 1 266 ? 19.402 -8.923 -35.206 1.00 92.12 266 ASP A CA 1
ATOM 2086 C C . ASP A 1 266 ? 20.836 -8.937 -35.753 1.00 92.12 266 ASP A C 1
ATOM 2088 O 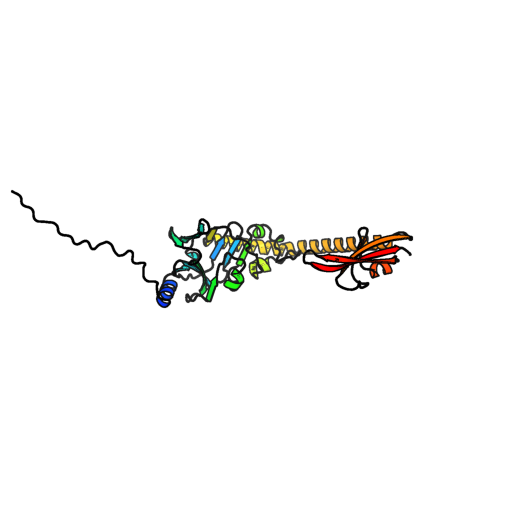O . ASP A 1 266 ? 21.208 -8.076 -36.554 1.00 92.12 266 ASP A O 1
ATOM 2092 N N . PHE A 1 267 ? 21.626 -9.953 -35.388 1.00 93.44 267 PHE A N 1
ATOM 2093 C CA . PHE A 1 267 ? 22.979 -10.155 -35.916 1.00 93.44 267 PHE A CA 1
ATOM 2094 C C . PHE A 1 267 ? 22.969 -10.370 -37.435 1.00 93.44 267 PHE A C 1
ATOM 2096 O O . PHE A 1 267 ? 23.713 -9.702 -38.156 1.00 93.44 267 PHE A O 1
ATOM 2103 N N . LYS A 1 268 ? 22.097 -11.250 -37.943 1.00 92.56 268 LYS A N 1
ATOM 2104 C CA . LYS A 1 268 ? 21.965 -11.505 -39.389 1.00 92.56 268 LYS A CA 1
ATOM 2105 C C . LYS A 1 268 ? 21.596 -10.246 -40.165 1.00 92.56 268 LYS A C 1
ATOM 2107 O O . LYS A 1 268 ? 22.247 -9.921 -41.158 1.00 92.56 268 LYS A O 1
ATOM 2112 N N . ASN A 1 269 ? 20.601 -9.506 -39.683 1.00 92.75 269 ASN A N 1
ATOM 2113 C CA . ASN A 1 269 ? 20.160 -8.252 -40.293 1.00 92.75 269 ASN A CA 1
ATOM 2114 C C . ASN A 1 269 ? 21.244 -7.168 -40.237 1.00 92.75 269 ASN A C 1
ATOM 2116 O O . ASN A 1 269 ? 21.310 -6.311 -41.115 1.00 92.75 269 ASN A O 1
ATOM 2120 N N . ALA A 1 270 ? 22.120 -7.219 -39.233 1.00 92.44 270 ALA A N 1
ATOM 2121 C CA . ALA A 1 270 ? 23.286 -6.358 -39.120 1.00 92.44 270 ALA A CA 1
ATOM 2122 C C . ALA A 1 270 ? 24.508 -6.867 -39.908 1.00 92.44 270 ALA A C 1
ATOM 2124 O O . ALA A 1 270 ? 25.586 -6.318 -39.717 1.00 92.44 270 ALA A O 1
ATOM 2125 N N . GLY A 1 271 ? 24.394 -7.883 -40.773 1.00 94.38 271 GLY A N 1
ATOM 2126 C CA . GLY A 1 271 ? 25.496 -8.351 -41.631 1.00 94.38 271 GLY A CA 1
ATOM 2127 C C . GLY A 1 271 ? 26.456 -9.348 -40.972 1.00 94.38 271 GLY A C 1
ATOM 2128 O O . GLY A 1 271 ? 27.602 -9.487 -41.405 1.00 94.38 271 GLY A O 1
ATOM 2129 N N . TRP A 1 272 ? 26.016 -10.040 -39.922 1.00 97.00 272 TRP A N 1
ATOM 2130 C CA . TRP A 1 272 ? 26.780 -11.095 -39.258 1.00 97.00 272 TRP A CA 1
ATOM 2131 C C . TRP A 1 272 ? 26.267 -12.484 -39.642 1.00 97.00 272 TRP A C 1
ATOM 2133 O O . TRP A 1 272 ? 25.076 -12.688 -39.855 1.00 97.00 272 TRP A O 1
ATOM 2143 N N . ASN A 1 273 ? 27.160 -13.469 -39.656 1.00 96.12 273 ASN A N 1
ATOM 2144 C CA . ASN A 1 273 ? 26.812 -14.879 -39.793 1.00 96.12 273 ASN A CA 1
ATOM 2145 C C . ASN A 1 273 ? 27.031 -15.619 -38.475 1.00 96.12 273 ASN A C 1
ATOM 2147 O O . ASN A 1 273 ? 27.939 -15.291 -37.712 1.00 96.12 273 ASN A O 1
ATOM 2151 N N . VAL A 1 274 ? 26.229 -16.656 -38.236 1.00 95.44 274 VAL A N 1
ATOM 2152 C CA . VAL A 1 274 ? 26.493 -17.621 -37.164 1.00 95.44 274 VAL A CA 1
ATOM 2153 C C . VAL A 1 274 ? 27.683 -18.479 -37.587 1.00 95.44 274 VAL A C 1
ATOM 2155 O O . VAL A 1 274 ? 27.610 -19.182 -38.592 1.00 95.44 274 VAL A O 1
ATOM 2158 N N . ALA A 1 275 ? 28.773 -18.400 -36.831 1.00 94.38 275 ALA A N 1
ATOM 2159 C CA . ALA A 1 275 ? 29.993 -19.167 -37.060 1.00 94.38 275 ALA A CA 1
ATOM 2160 C C . ALA A 1 275 ? 29.958 -20.523 -36.339 1.00 94.38 275 ALA A C 1
ATOM 2162 O O . ALA A 1 275 ? 30.422 -21.521 -36.881 1.00 94.38 275 ALA A O 1
ATOM 2163 N N . ALA A 1 276 ? 29.396 -20.568 -35.127 1.00 94.56 276 ALA A N 1
ATOM 2164 C CA . ALA A 1 276 ? 29.236 -21.798 -34.356 1.00 94.56 276 ALA A CA 1
ATOM 2165 C C . ALA A 1 276 ? 28.088 -21.678 -33.347 1.00 94.56 276 ALA A C 1
ATOM 2167 O O . ALA A 1 276 ? 27.788 -20.587 -32.860 1.00 94.56 276 ALA A O 1
ATOM 2168 N N . ILE A 1 277 ? 27.479 -22.812 -33.001 1.00 93.38 277 ILE A N 1
ATOM 2169 C CA . ILE A 1 277 ? 26.555 -22.938 -31.870 1.00 93.38 277 ILE A CA 1
ATOM 2170 C C . ILE A 1 277 ? 27.063 -24.085 -31.004 1.00 93.38 277 ILE A C 1
ATOM 2172 O O . ILE A 1 277 ? 27.100 -25.228 -31.449 1.00 93.38 277 ILE A O 1
ATOM 2176 N N . ASN A 1 278 ? 27.439 -23.771 -29.769 1.00 94.06 278 ASN A N 1
ATOM 2177 C CA . ASN A 1 278 ? 27.861 -24.739 -28.768 1.00 94.06 278 ASN A CA 1
ATOM 2178 C C . ASN A 1 278 ? 26.789 -24.843 -27.685 1.00 94.06 278 ASN A C 1
ATOM 2180 O O . ASN A 1 278 ? 26.244 -23.831 -27.246 1.00 94.06 278 ASN A O 1
ATOM 2184 N N . THR A 1 279 ? 26.502 -26.058 -27.233 1.00 92.81 279 THR A N 1
ATOM 2185 C CA . THR A 1 279 ? 25.502 -26.318 -26.193 1.00 92.81 279 THR A CA 1
ATOM 2186 C C . THR A 1 279 ? 26.140 -27.017 -25.006 1.00 92.81 279 THR A C 1
ATOM 2188 O O . THR A 1 279 ? 26.793 -28.045 -25.178 1.00 92.81 279 THR A O 1
ATOM 2191 N N . THR A 1 280 ? 25.915 -26.499 -23.802 1.00 92.69 280 THR A N 1
ATOM 2192 C CA . THR A 1 280 ? 26.355 -27.130 -22.553 1.00 92.69 280 THR A CA 1
ATOM 2193 C C . THR A 1 280 ? 25.133 -27.412 -21.679 1.00 92.69 280 THR A C 1
ATOM 2195 O O . THR A 1 280 ? 24.432 -26.463 -21.326 1.00 92.69 280 THR A O 1
ATOM 2198 N N . PRO A 1 281 ? 24.845 -28.672 -21.310 1.00 90.62 281 PRO A N 1
ATOM 2199 C CA . PRO A 1 281 ? 23.793 -28.961 -20.342 1.00 90.62 281 PRO A CA 1
ATOM 2200 C C . PRO A 1 281 ? 24.184 -28.409 -18.964 1.00 90.62 281 PRO A C 1
ATOM 2202 O O . PRO A 1 281 ? 25.322 -28.569 -18.523 1.00 90.62 281 PRO A O 1
ATOM 2205 N N . ILE A 1 282 ? 23.244 -27.752 -18.290 1.00 91.75 282 ILE A N 1
ATOM 2206 C CA . ILE A 1 282 ? 23.407 -27.165 -16.955 1.00 91.75 282 ILE A CA 1
ATOM 2207 C C . ILE A 1 282 ? 22.188 -27.487 -16.083 1.00 91.75 282 ILE A C 1
ATOM 2209 O O . ILE A 1 282 ? 21.142 -27.900 -16.581 1.00 91.75 282 ILE A O 1
ATOM 2213 N N . VAL A 1 283 ? 22.311 -27.266 -14.777 1.00 87.94 283 VAL A N 1
ATOM 2214 C CA . VAL A 1 283 ? 21.231 -27.457 -13.803 1.00 87.94 283 VAL A CA 1
ATOM 2215 C C . VAL A 1 283 ? 21.110 -26.190 -12.959 1.00 87.94 283 VAL A C 1
ATOM 2217 O O . VAL A 1 283 ? 22.131 -25.612 -12.583 1.00 87.94 283 VAL A O 1
ATOM 2220 N N . ASP A 1 284 ? 19.889 -25.725 -12.695 1.00 82.06 284 ASP A N 1
ATOM 2221 C CA . ASP A 1 284 ? 19.673 -24.574 -11.809 1.00 82.06 284 ASP A CA 1
ATOM 2222 C C . ASP A 1 284 ? 19.826 -24.932 -10.317 1.00 82.06 284 ASP A C 1
ATOM 2224 O O . ASP A 1 284 ? 20.028 -26.086 -9.934 1.00 82.06 284 ASP A O 1
ATOM 2228 N N . GLY A 1 285 ? 19.698 -23.925 -9.446 1.00 77.00 285 GLY A N 1
ATOM 2229 C CA . GLY A 1 285 ? 19.825 -24.094 -7.994 1.00 77.00 285 GLY A CA 1
ATOM 2230 C C . GLY A 1 285 ? 18.755 -24.978 -7.336 1.00 77.00 285 GLY A C 1
ATOM 2231 O O . GLY A 1 285 ? 18.884 -25.278 -6.153 1.00 77.00 285 GLY A O 1
ATOM 2232 N N . ILE A 1 286 ? 17.718 -25.398 -8.070 1.00 85.06 286 ILE A N 1
ATOM 2233 C CA . ILE A 1 286 ? 16.648 -26.288 -7.591 1.00 85.06 286 ILE A CA 1
ATOM 2234 C C . ILE A 1 286 ? 16.605 -27.625 -8.351 1.00 85.06 286 ILE A C 1
ATOM 2236 O O . ILE A 1 286 ? 15.651 -28.386 -8.195 1.00 85.06 286 ILE A O 1
ATOM 2240 N N . GLY A 1 287 ? 17.631 -27.939 -9.150 1.00 83.19 287 GLY A N 1
ATOM 2241 C CA . GLY A 1 287 ? 17.769 -29.236 -9.812 1.00 83.19 287 GLY A CA 1
ATOM 2242 C C . GLY A 1 287 ? 17.092 -29.356 -11.182 1.00 83.19 287 GLY A C 1
ATOM 2243 O O . GLY A 1 287 ? 17.017 -30.462 -11.715 1.00 83.19 287 GLY A O 1
ATOM 2244 N N . ARG A 1 288 ? 16.585 -28.268 -11.778 1.00 84.62 288 ARG A N 1
ATOM 2245 C CA . ARG A 1 288 ? 15.950 -28.315 -13.106 1.00 84.62 288 ARG A CA 1
ATOM 2246 C C . ARG A 1 288 ? 17.008 -28.255 -14.214 1.00 84.62 288 ARG A C 1
ATOM 2248 O O . ARG A 1 288 ? 17.879 -27.385 -14.156 1.00 84.62 288 ARG A O 1
ATOM 2255 N N . PRO A 1 289 ? 16.943 -29.134 -15.229 1.00 88.69 289 PRO A N 1
ATOM 2256 C CA . PRO A 1 289 ? 17.891 -29.123 -16.336 1.00 88.69 289 PRO A CA 1
ATOM 2257 C C . PRO A 1 289 ? 17.591 -27.995 -17.335 1.00 88.69 289 PRO A C 1
ATOM 2259 O O . PRO A 1 289 ? 16.434 -27.723 -17.659 1.00 88.69 289 PRO A O 1
ATOM 2262 N N . PHE A 1 290 ? 18.647 -27.375 -17.859 1.00 91.56 290 PHE A N 1
ATOM 2263 C CA . PHE A 1 290 ? 18.618 -26.405 -18.956 1.00 91.56 290 PHE A CA 1
ATOM 2264 C C . PHE A 1 290 ? 19.784 -26.673 -19.911 1.00 91.56 290 PHE A C 1
ATOM 2266 O O . PHE A 1 290 ? 20.758 -27.338 -19.560 1.00 91.56 290 PHE A O 1
ATOM 2273 N N . THR A 1 291 ? 19.725 -26.097 -21.105 1.00 91.88 291 THR A N 1
ATOM 2274 C CA . THR A 1 291 ? 20.844 -26.053 -22.045 1.00 91.88 291 THR A CA 1
ATOM 2275 C C . THR A 1 291 ? 21.345 -24.619 -22.150 1.00 91.88 291 THR A C 1
ATOM 2277 O O . THR A 1 291 ? 20.595 -23.716 -22.518 1.00 91.88 291 THR A O 1
ATOM 2280 N N . MET A 1 292 ? 22.617 -24.395 -21.820 1.00 93.31 292 MET A N 1
ATOM 2281 C CA . MET A 1 292 ? 23.310 -23.151 -22.135 1.00 93.31 292 MET A CA 1
ATOM 2282 C C . MET A 1 292 ? 23.694 -23.171 -23.610 1.00 93.31 292 MET A C 1
ATOM 2284 O O . MET A 1 292 ? 24.535 -23.970 -24.021 1.00 93.31 292 MET A O 1
ATOM 2288 N N . TYR A 1 293 ? 23.101 -22.286 -24.399 1.00 94.44 293 TYR A N 1
ATOM 2289 C CA . TYR A 1 293 ? 23.494 -22.052 -25.780 1.00 94.44 293 TYR A CA 1
ATOM 2290 C C . TYR A 1 293 ? 24.545 -20.953 -25.812 1.00 94.44 293 TYR A C 1
ATOM 2292 O O . TYR A 1 293 ? 24.300 -19.863 -25.306 1.00 94.44 293 TYR A O 1
ATOM 2300 N N . ARG A 1 294 ? 25.690 -21.226 -26.432 1.00 94.56 294 ARG A N 1
ATOM 2301 C CA . ARG A 1 294 ? 26.730 -20.249 -26.757 1.00 94.56 294 ARG A CA 1
ATOM 2302 C C . ARG A 1 294 ? 26.836 -20.138 -28.265 1.00 94.56 294 ARG A C 1
ATOM 2304 O O . ARG A 1 294 ? 27.253 -21.083 -28.932 1.00 94.56 294 ARG A O 1
ATOM 2311 N N . VAL A 1 295 ? 26.451 -18.990 -28.800 1.00 95.56 295 VAL A N 1
ATOM 2312 C CA . VAL A 1 295 ? 26.459 -18.713 -30.234 1.00 95.56 295 VAL A CA 1
ATOM 2313 C C . VAL A 1 295 ? 27.623 -17.790 -30.545 1.00 95.56 295 VAL A C 1
ATOM 2315 O O . VAL A 1 295 ? 27.746 -16.715 -29.960 1.00 95.56 295 VAL A O 1
ATOM 2318 N N . SER A 1 296 ? 28.477 -18.212 -31.469 1.00 95.56 296 SER A N 1
ATOM 2319 C CA . SER A 1 296 ? 29.553 -17.395 -32.015 1.00 95.56 296 SER A CA 1
ATOM 2320 C C . SER A 1 296 ? 29.108 -16.793 -33.340 1.00 95.56 296 SER A C 1
ATOM 2322 O O . SER A 1 296 ? 28.591 -17.498 -34.208 1.00 95.56 296 SER A O 1
ATOM 2324 N N . PHE A 1 297 ? 29.351 -15.501 -33.512 1.00 96.62 297 PHE A N 1
ATOM 2325 C CA . PHE A 1 297 ? 29.047 -14.743 -34.717 1.00 96.62 297 PHE A CA 1
ATOM 2326 C C . PHE A 1 297 ? 30.327 -14.208 -35.349 1.00 96.62 297 PHE A C 1
ATOM 2328 O O . PHE A 1 297 ? 31.285 -13.883 -34.646 1.00 96.62 297 PHE A O 1
ATOM 2335 N N . GLN A 1 298 ? 30.316 -14.060 -36.670 1.00 96.38 298 GLN A N 1
ATOM 2336 C CA . GLN A 1 298 ? 31.362 -13.381 -37.424 1.00 96.38 298 GLN A CA 1
ATOM 2337 C C . GLN A 1 298 ? 30.742 -12.335 -38.349 1.00 96.38 298 GLN A C 1
ATOM 2339 O O . GLN A 1 298 ? 29.816 -12.632 -39.106 1.00 96.38 298 GLN A O 1
ATOM 2344 N N . LYS A 1 299 ? 31.251 -11.106 -38.292 1.00 96.38 299 LYS A N 1
ATOM 2345 C CA . LYS A 1 299 ? 30.840 -10.001 -39.158 1.00 96.38 299 LYS A CA 1
ATOM 2346 C C . LYS A 1 299 ? 31.363 -10.242 -40.569 1.00 96.38 299 LYS A C 1
ATOM 2348 O O . LYS A 1 299 ? 32.563 -10.450 -40.749 1.00 96.38 299 LYS A O 1
ATOM 2353 N N . VAL A 1 300 ? 30.476 -10.229 -41.559 1.00 93.75 300 VAL A N 1
ATOM 2354 C CA . VAL A 1 300 ? 30.815 -10.567 -42.954 1.00 93.75 300 VAL A CA 1
ATOM 2355 C C . VAL A 1 300 ? 30.497 -9.457 -43.956 1.00 93.75 300 VAL A C 1
ATOM 2357 O O . VAL A 1 300 ? 30.919 -9.560 -45.106 1.00 93.75 300 VAL A O 1
ATOM 2360 N N . ARG A 1 301 ? 29.738 -8.434 -43.551 1.00 81.06 301 ARG A N 1
ATOM 2361 C CA . ARG A 1 301 ? 29.347 -7.281 -44.373 1.00 81.06 301 ARG A CA 1
ATOM 2362 C C . ARG A 1 301 ? 29.262 -6.033 -43.526 1.00 81.06 301 ARG A C 1
ATOM 2364 O O . ARG A 1 301 ? 28.672 -6.154 -42.433 1.00 81.06 301 ARG A O 1
#

Secondary structure (DSSP, 8-state):
-------------------PPPPPHHHHHHHHHHH----S----EEE-SSEEEEE--TTEEEEEEETTEEEEGGGEEEEEEETTTEEEEEETTS-EEEE-GGGEEEEEEETT--EEEEE-TTSTTHHHHTTT-EEEEETTTTT-GGG---TT-SS---HHHHHTS------S---SEEEEPPHHHHHHHHHHHHHHHHHHHHTHHHHHHHHHHHHHHHHHHHHHHHHHHHTSPTT-EEEEEEEESS---TTSEEEETTTEEEEHHHHHHTTEEEEEEEEEEEE-TTS-EEEEEEEEEEE--

Radius of gyration: 33.24 Å; Cα contacts (8 Å, |Δi|>4): 489; chains: 1; bounding box: 63×48×133 Å

Nearest PDB structures (foldseek):
  8owx-assembly2_B  TM=5.777E-01  e=6.329E-02  Homo sapiens
  3sm3-assembly1_A-2  TM=5.175E-01  e=1.183E-01  Methanosarcina mazei Go1
  7f1e-assembly2_B  TM=5.576E-01  e=2.479E-01  Homo sapiens
  6g57-assembly1_C  TM=6.027E-01  e=4.905E-01  Homo sapiens
  8owx-asse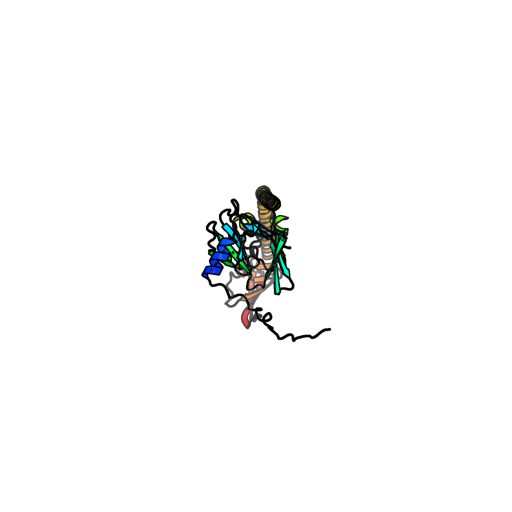mbly1_A  TM=5.931E-01  e=9.708E-01  Homo sapiens